Protein AF-A0A1V8UEM1-F1 (afdb_monomer)

Radius of gyration: 24.85 Å; Cα contacts (8 Å, |Δi|>4): 644; chains: 1; bounding box: 75×48×66 Å

pLDDT: mean 80.41, std 13.71, range [42.41, 98.31]

Solvent-accessible surface area (backbone atoms only — not comparable to full-atom values): 18573 Å² total; per-residue (Å²): 138,82,77,47,76,48,69,56,72,44,61,51,86,47,86,81,72,78,68,54,37,92,36,22,48,46,50,57,29,39,30,43,76,90,41,67,68,59,50,59,57,44,49,60,32,31,52,69,38,53,26,52,45,80,54,74,76,39,78,67,40,68,76,85,78,78,30,30,34,40,47,31,27,43,76,91,54,94,54,68,32,36,37,38,41,34,34,80,43,90,66,69,96,67,58,72,64,48,53,53,42,54,60,51,36,57,62,72,33,84,59,77,97,80,76,90,77,76,68,75,85,72,86,45,87,83,37,44,79,97,48,41,87,72,43,63,49,72,54,77,48,74,51,56,69,82,71,67,51,49,62,46,84,87,49,62,90,64,83,62,54,51,65,94,84,84,69,87,67,74,70,43,77,69,85,79,76,91,23,31,36,32,48,76,47,57,42,57,58,30,20,38,29,41,33,35,33,49,59,67,31,58,81,50,88,42,69,46,89,34,33,36,38,40,38,27,30,32,42,33,29,38,38,33,46,76,88,43,78,43,82,43,36,51,78,40,73,47,77,44,58,51,68,44,45,34,34,44,34,20,68,28,91,86,44,44,28,29,32,40,34,38,28,40,36,41,65,52,26,51,29,38,33,23,67,44,74,74,43,61,81,73,60,94,65,50,39,56,74,74,24,70,50,51,72,68,53,34,41,76,69,60,77,44,53,96,88,47,60,80,43,99,71,34,52,66,71,76,82,76,83,124

Mean predicted aligned error: 14.9 Å

Foldseek 3Di:
DFKDKDWDKAAPDPPVPPLAGQEIAIFEMEIAPPDPVVQVVCVALYNYFYKDKPPGRDQQDDPVPQWGKTFIDTVPDPGTQKIKIKHFDPDDPDDPVSVQRRPLHHYPRDDDPPDNGPHDDDPDPCCDDVNPDTDMDIDMDGDCVVRQFQFAPPFDQDADALDDDDDPCLLALPDDDLFQKFWPDAHLWKTKMKGWADAFGKLDFDAAQWKKKKAWRAAWKWKQKQNDIDIDGHRDMDIHHHRITMMITGPDRPGITIIMMMTTQDAFRNRGTHNDSVSVVVDDTGRRPSSVDDPVRCVVVVVDDPVADDDPRYGNPPPPDD

Sequence (322 aa):
MIMQRSSIRFPFIDRLGDGHTSFRYTGPVMLSPNNLVALAGASIGNDIRAGTFKTACDAYANDGHGNTFLEGTGVGSSKADVRGTFRVTSSKPYALNVFKHMTNQPSFSSVGNLCDHYISLYNSSVTKGVHSPVPVEGSVLLSTTPILSGKDSKMSLQPPKHEMVYFKGLTSEVRAFGQFRKVLHTGLYSQLVSMEIPVGGDIGDEVHTVDQVLIFTSGEGKATIAGKDQAVKASDVVVVPAGTQHQFINTSKTQPLELVTVYSPAEHDPKTVHKTKEEEDAGKDEAPEWSQQSKDSNEKNRLVKESGGPYENGDDGRHEKK

Structure (mmCIF, N/CA/C/O backbone):
data_AF-A0A1V8UEM1-F1
#
_entry.id   AF-A0A1V8UEM1-F1
#
loop_
_atom_site.group_PDB
_atom_site.id
_atom_site.type_symbol
_atom_site.label_atom_id
_atom_site.label_alt_id
_atom_site.label_comp_id
_atom_site.label_asym_id
_atom_site.label_entity_id
_atom_site.label_seq_id
_atom_site.pdbx_PDB_ins_code
_atom_site.Cartn_x
_atom_site.Cartn_y
_atom_site.Cartn_z
_atom_site.occupancy
_atom_site.B_iso_or_equiv
_atom_site.auth_seq_id
_atom_site.auth_comp_id
_atom_site.auth_asym_id
_atom_site.auth_atom_id
_atom_site.pdbx_PDB_model_num
ATOM 1 N N . MET A 1 1 ? -5.173 6.084 33.786 1.00 47.91 1 MET A N 1
ATOM 2 C CA . MET A 1 1 ? -4.519 6.456 32.512 1.00 47.91 1 MET A CA 1
ATOM 3 C C . MET A 1 1 ? -5.636 6.693 31.501 1.00 47.91 1 MET A C 1
ATOM 5 O O . MET A 1 1 ? -6.434 5.783 31.321 1.00 47.91 1 MET A O 1
ATOM 9 N N . ILE A 1 2 ? -5.795 7.909 30.968 1.00 62.50 2 ILE A N 1
ATOM 10 C CA . ILE A 1 2 ? -6.968 8.285 30.153 1.00 62.50 2 ILE A CA 1
ATOM 11 C C . ILE A 1 2 ? -6.576 8.254 28.670 1.00 62.50 2 ILE A C 1
ATOM 13 O O . ILE A 1 2 ? -5.492 8.705 28.312 1.00 62.50 2 ILE A O 1
ATOM 17 N N . MET A 1 3 ? -7.430 7.675 27.828 1.00 71.81 3 MET A N 1
ATOM 18 C CA . MET A 1 3 ? -7.263 7.585 26.375 1.00 71.81 3 MET A CA 1
ATOM 19 C C . MET A 1 3 ? -8.605 7.900 25.714 1.00 71.81 3 MET A C 1
ATOM 21 O O . MET A 1 3 ? -9.645 7.473 26.216 1.00 71.81 3 MET A O 1
ATOM 25 N N . GLN A 1 4 ? -8.581 8.595 24.576 1.00 80.38 4 GLN A N 1
ATOM 26 C CA . GLN A 1 4 ? -9.757 8.775 23.725 1.00 80.38 4 GLN A CA 1
ATOM 27 C C . GLN A 1 4 ? -9.665 7.933 22.459 1.00 80.38 4 GLN A C 1
ATOM 29 O O . GLN A 1 4 ? -8.590 7.744 21.885 1.00 80.38 4 GLN A O 1
ATOM 34 N N . ARG A 1 5 ? -10.829 7.426 22.050 1.00 80.75 5 ARG A N 1
ATOM 35 C CA . ARG A 1 5 ? -11.005 6.532 20.913 1.00 80.75 5 ARG A CA 1
ATOM 36 C C . ARG A 1 5 ? -12.254 6.918 20.135 1.00 80.75 5 ARG A C 1
ATOM 38 O O . ARG A 1 5 ? -13.309 7.093 20.741 1.00 80.75 5 ARG A O 1
ATOM 45 N N . SER A 1 6 ? -12.167 6.917 18.809 1.00 80.94 6 SER A N 1
ATOM 46 C CA . SER A 1 6 ? -13.337 6.835 17.932 1.00 80.94 6 SER A CA 1
ATOM 47 C C . SER A 1 6 ? -13.198 5.644 16.983 1.00 80.94 6 SER A C 1
ATOM 49 O O . SER A 1 6 ? -12.102 5.272 16.571 1.00 80.94 6 SER A O 1
ATOM 51 N N . SER A 1 7 ? -14.310 4.968 16.700 1.00 76.06 7 SER A N 1
ATOM 52 C CA . SER A 1 7 ? -14.344 3.835 15.771 1.00 76.06 7 SER A CA 1
ATOM 53 C C . SER A 1 7 ? -15.727 3.701 15.167 1.00 76.06 7 SER A C 1
ATOM 55 O O . SER A 1 7 ? -16.712 3.805 15.900 1.00 76.06 7 SER A O 1
ATOM 57 N N . ILE A 1 8 ? -15.790 3.383 13.879 1.00 73.69 8 ILE A N 1
ATOM 58 C CA . ILE A 1 8 ? -17.039 3.034 13.205 1.00 73.69 8 ILE A CA 1
ATOM 59 C C . ILE A 1 8 ? -17.148 1.510 13.175 1.00 73.69 8 ILE A C 1
ATOM 61 O O . ILE A 1 8 ? -16.183 0.810 12.856 1.00 73.69 8 ILE A O 1
ATOM 65 N N . ARG A 1 9 ? -18.320 0.996 13.546 1.00 74.94 9 ARG A N 1
ATOM 66 C CA . ARG A 1 9 ? -18.608 -0.438 13.565 1.00 74.94 9 ARG A CA 1
ATOM 67 C C . ARG A 1 9 ? -19.869 -0.695 12.763 1.00 74.94 9 ARG A C 1
ATOM 69 O O . ARG A 1 9 ? -20.892 -0.074 13.040 1.00 74.94 9 ARG A O 1
ATOM 76 N N . PHE A 1 10 ? -19.787 -1.621 11.820 1.00 69.62 10 PHE A N 1
ATOM 77 C CA . PHE A 1 10 ? -20.921 -2.038 11.009 1.00 69.62 10 PHE A CA 1
ATOM 78 C C . PHE A 1 10 ? -21.280 -3.480 11.370 1.00 69.62 10 PHE A C 1
ATOM 80 O O . PHE A 1 10 ? -20.475 -4.382 11.112 1.00 69.62 10 PHE A O 1
ATOM 87 N N . PRO A 1 11 ? -22.439 -3.727 12.005 1.00 68.75 11 PRO A N 1
ATOM 88 C CA . PRO A 1 11 ? -22.989 -5.074 12.035 1.00 68.75 11 PRO A CA 1
ATOM 89 C C . PRO A 1 11 ? -23.345 -5.480 10.595 1.00 68.75 11 PRO A C 1
ATOM 91 O O . PRO A 1 11 ? -23.779 -4.637 9.806 1.00 68.75 11 PRO A O 1
ATOM 94 N N . PHE A 1 12 ? -23.118 -6.743 10.224 1.00 69.56 12 PHE A N 1
ATOM 95 C CA . PHE A 1 12 ? -23.520 -7.233 8.898 1.00 69.56 12 PHE A CA 1
ATOM 96 C C . PHE A 1 12 ? -25.047 -7.235 8.751 1.00 69.56 12 PHE A C 1
ATOM 98 O O . PHE A 1 12 ? -25.772 -7.037 9.719 1.00 69.56 12 PHE A O 1
ATOM 105 N N . ILE A 1 13 ? -25.554 -7.445 7.536 1.00 66.06 13 ILE A N 1
ATOM 106 C CA . ILE A 1 13 ? -27.000 -7.504 7.299 1.00 66.06 13 ILE A CA 1
ATOM 107 C C . ILE A 1 13 ? -27.596 -8.668 8.103 1.00 66.06 13 ILE A C 1
ATOM 109 O O . ILE A 1 13 ? -27.335 -9.834 7.804 1.00 66.06 13 ILE A O 1
ATOM 113 N N . ASP A 1 14 ? -28.427 -8.339 9.090 1.00 67.31 14 ASP A N 1
ATOM 114 C CA . ASP A 1 14 ? -29.319 -9.288 9.748 1.00 67.31 14 ASP A CA 1
ATOM 115 C C . ASP A 1 14 ? -30.443 -9.651 8.769 1.00 67.31 14 ASP A C 1
ATOM 117 O O . ASP A 1 14 ? -31.477 -8.988 8.680 1.00 67.31 14 ASP A O 1
ATOM 121 N N . ARG A 1 15 ? -30.206 -10.696 7.972 1.00 66.00 15 ARG A N 1
ATOM 122 C CA . ARG A 1 15 ? -31.199 -11.199 7.015 1.00 66.00 15 ARG A CA 1
ATOM 123 C C . ARG A 1 15 ? -32.376 -11.907 7.692 1.00 66.00 15 ARG A C 1
ATOM 125 O O . ARG A 1 15 ? -33.358 -12.178 7.005 1.00 66.00 15 ARG A O 1
ATOM 132 N N . LEU A 1 16 ? -32.266 -12.241 8.978 1.00 74.00 16 LEU A N 1
ATOM 133 C CA . LEU A 1 16 ? -33.280 -12.980 9.729 1.00 74.00 16 LEU A CA 1
ATOM 134 C C . LEU A 1 16 ? -34.242 -12.041 10.468 1.00 74.00 16 LEU A C 1
ATOM 136 O O . LEU A 1 16 ? -35.346 -12.457 10.814 1.00 74.00 16 LEU A O 1
ATOM 140 N N . GLY A 1 17 ? -33.853 -10.778 10.660 1.00 72.06 17 GLY A N 1
ATOM 141 C CA . GLY A 1 17 ? -34.645 -9.776 11.369 1.00 72.06 17 GLY A CA 1
ATOM 142 C C . GLY A 1 17 ? -34.779 -10.076 12.864 1.00 72.06 17 GLY A C 1
ATOM 143 O O . GLY A 1 17 ? -35.742 -9.633 13.490 1.00 72.06 17 GLY A O 1
ATOM 144 N N . ASP A 1 18 ? -33.850 -10.849 13.430 1.00 77.88 18 ASP A N 1
ATOM 145 C CA . ASP A 1 18 ? -33.846 -11.260 14.837 1.00 77.88 18 ASP A CA 1
ATOM 146 C C . ASP A 1 18 ? -33.044 -10.302 15.745 1.00 77.88 18 ASP A C 1
ATOM 148 O O . ASP A 1 18 ? -32.977 -10.478 16.967 1.00 77.88 18 ASP A O 1
ATOM 152 N N . GLY A 1 19 ? -32.470 -9.246 15.166 1.00 68.25 19 GLY A N 1
ATOM 153 C CA . GLY A 1 19 ? -31.602 -8.288 15.836 1.00 68.25 19 GLY A CA 1
ATOM 154 C C . GLY A 1 19 ? -30.207 -8.844 16.129 1.00 68.25 19 GLY A C 1
ATOM 155 O O . GLY A 1 19 ? -29.527 -8.314 17.019 1.00 68.25 19 GLY A O 1
ATOM 156 N N . HIS A 1 20 ? -29.787 -9.907 15.436 1.00 70.88 20 HIS A N 1
ATOM 157 C CA . HIS A 1 20 ? -28.514 -10.591 15.627 1.00 70.88 20 HIS A CA 1
ATOM 158 C C . HIS A 1 20 ? -27.743 -10.757 14.307 1.00 70.88 20 HIS A C 1
ATOM 160 O O . HIS A 1 20 ? -28.290 -11.015 13.242 1.00 70.88 20 HIS A O 1
ATOM 166 N N . THR A 1 21 ? -26.418 -10.604 14.362 1.00 68.81 21 THR A N 1
ATOM 167 C CA . THR A 1 21 ? -25.543 -10.718 13.180 1.00 68.81 21 THR A CA 1
ATOM 168 C C . THR A 1 21 ? -24.285 -11.465 13.568 1.00 68.81 21 THR A C 1
ATOM 170 O O . THR A 1 21 ? -23.608 -11.017 14.484 1.00 68.81 21 THR A O 1
ATOM 173 N N . SER A 1 22 ? -23.902 -12.553 12.899 1.00 70.31 22 SER A N 1
ATOM 174 C CA . SER A 1 22 ? -22.785 -13.400 13.367 1.00 70.31 22 SER A CA 1
ATOM 175 C C . SER A 1 22 ? -21.436 -12.678 13.499 1.00 70.31 22 SER A C 1
ATOM 177 O O . SER A 1 22 ? -20.579 -13.123 14.254 1.00 70.31 22 SER A O 1
ATOM 179 N N . PHE A 1 23 ? -21.253 -11.554 12.803 1.00 70.19 23 PHE A N 1
ATOM 180 C CA . PHE A 1 23 ? -20.008 -10.797 12.796 1.00 70.19 23 PHE A CA 1
ATOM 181 C C . PHE A 1 23 ? -20.254 -9.290 12.741 1.00 70.19 23 PHE A C 1
ATOM 183 O O . PHE A 1 23 ? -21.372 -8.830 12.485 1.00 70.19 23 PHE A O 1
ATOM 190 N N . ARG A 1 24 ? -19.179 -8.517 12.917 1.00 73.56 24 ARG A N 1
ATOM 191 C CA . ARG A 1 24 ? -19.137 -7.085 12.602 1.00 73.56 24 ARG A CA 1
ATOM 192 C C . ARG A 1 24 ? -17.840 -6.701 11.897 1.00 73.56 24 ARG A C 1
ATOM 194 O O . ARG A 1 24 ? -16.776 -7.257 12.179 1.00 73.56 24 ARG A O 1
ATOM 201 N N . TYR A 1 25 ? -17.912 -5.685 11.051 1.00 68.75 25 TYR A N 1
ATOM 202 C CA . TYR A 1 25 ? -16.726 -4.970 10.600 1.00 68.75 25 TYR A CA 1
ATOM 203 C C . TYR A 1 25 ? -16.386 -3.875 11.613 1.00 68.75 25 TYR A C 1
ATOM 205 O O . TYR A 1 25 ? -17.245 -3.078 12.003 1.00 68.75 25 TYR A O 1
ATOM 213 N N . THR A 1 26 ? -15.131 -3.849 12.057 1.00 66.81 26 THR A N 1
ATOM 214 C CA . THR A 1 26 ? -14.578 -2.727 12.820 1.00 66.81 26 THR A CA 1
ATOM 215 C C . THR A 1 26 ? -13.528 -2.083 11.933 1.00 66.81 26 THR A C 1
ATOM 217 O O . THR A 1 26 ? -12.478 -2.675 11.707 1.00 66.81 26 THR A O 1
ATOM 220 N N . GLY A 1 27 ? -13.866 -0.917 11.378 1.00 65.94 27 GLY A N 1
ATOM 221 C CA . GLY A 1 27 ? -12.972 -0.164 10.502 1.00 65.94 27 GLY A CA 1
ATOM 222 C C . GLY A 1 27 ? -11.844 0.521 11.274 1.00 65.94 27 GLY A C 1
ATOM 223 O O . GLY A 1 27 ? -11.631 0.217 12.455 1.00 65.94 27 GLY A O 1
ATOM 224 N N . PRO A 1 28 ? -11.137 1.478 10.648 1.00 68.12 28 PRO A N 1
ATOM 225 C CA . PRO A 1 28 ? -10.033 2.144 11.312 1.00 68.12 28 PRO A CA 1
ATOM 226 C C . PRO A 1 28 ? -10.505 2.856 12.580 1.00 68.12 28 PRO A C 1
ATOM 228 O O . PRO A 1 28 ? -11.578 3.467 12.658 1.00 68.12 28 PRO A O 1
ATOM 231 N N . VAL A 1 29 ? -9.678 2.733 13.606 1.00 75.75 29 VAL A N 1
ATOM 232 C CA . VAL A 1 29 ? -9.884 3.267 14.939 1.00 75.75 29 VAL A CA 1
ATOM 233 C C . VAL A 1 29 ? -8.937 4.443 15.107 1.00 75.75 29 VAL A C 1
ATOM 235 O O . VAL A 1 29 ? -7.720 4.284 15.041 1.00 75.75 29 VAL A O 1
ATOM 238 N N . MET A 1 30 ? -9.485 5.624 15.375 1.00 79.00 30 MET A N 1
ATOM 239 C CA . MET A 1 30 ? -8.672 6.772 15.755 1.00 79.00 30 MET A CA 1
ATOM 240 C C . MET A 1 30 ? -8.385 6.714 17.253 1.00 79.00 30 MET A C 1
ATOM 242 O O . MET A 1 30 ? -9.312 6.590 18.061 1.00 79.00 30 MET A O 1
ATOM 246 N N . LEU A 1 31 ? -7.112 6.827 17.624 1.00 79.62 31 LEU A N 1
ATOM 247 C CA . LEU A 1 31 ? -6.648 6.818 19.008 1.00 79.62 31 LEU A CA 1
ATOM 248 C C . LEU A 1 31 ? -5.764 8.022 19.310 1.00 79.62 31 LEU A C 1
ATOM 250 O O . LEU A 1 31 ? -4.924 8.427 18.506 1.00 79.62 31 LEU A O 1
ATOM 254 N N . SER A 1 32 ? -5.923 8.558 20.520 1.00 77.75 32 SER A N 1
ATOM 255 C CA . SER A 1 32 ? -4.992 9.546 21.061 1.00 77.75 32 SER A CA 1
ATOM 256 C C . SER A 1 32 ? -3.603 8.905 21.237 1.00 77.75 32 SER A C 1
ATOM 258 O O . SER A 1 32 ? -3.528 7.830 21.841 1.00 77.75 32 SER A O 1
ATOM 260 N N . PRO A 1 33 ? -2.501 9.546 20.806 1.00 72.06 33 PRO A N 1
ATOM 261 C CA . PRO A 1 33 ? -1.176 8.916 20.740 1.00 72.06 33 PRO A CA 1
ATOM 262 C C . PRO A 1 33 ? -0.508 8.684 22.107 1.00 72.06 33 PRO A C 1
ATOM 264 O O . PRO A 1 33 ? 0.530 8.037 22.198 1.00 72.06 33 PRO A O 1
ATOM 267 N N . ASN A 1 34 ? -1.094 9.194 23.190 1.00 69.75 34 ASN A N 1
ATOM 268 C CA . ASN A 1 34 ? -0.423 9.321 24.485 1.00 69.75 34 ASN A CA 1
ATOM 269 C C . ASN A 1 34 ? -0.386 8.024 25.316 1.00 69.75 34 ASN A C 1
ATOM 271 O O . ASN A 1 34 ? 0.107 8.039 26.442 1.00 69.75 34 ASN A O 1
ATOM 275 N N . ASN A 1 35 ? -0.927 6.909 24.811 1.00 68.69 35 ASN A N 1
ATOM 276 C CA . ASN A 1 35 ? -0.987 5.646 25.547 1.00 68.69 35 ASN A CA 1
ATOM 277 C C . ASN A 1 35 ? -0.470 4.475 24.702 1.00 68.69 35 ASN A C 1
ATOM 279 O O . ASN A 1 35 ? -1.230 3.824 23.989 1.00 68.69 35 ASN A O 1
ATOM 283 N N . LEU A 1 36 ? 0.829 4.189 24.828 1.00 65.00 36 LEU A N 1
ATOM 284 C CA . LEU A 1 36 ? 1.517 3.131 24.079 1.00 65.00 36 LEU A CA 1
ATOM 285 C C . LEU A 1 36 ? 0.934 1.730 24.324 1.00 65.00 36 LEU A C 1
ATOM 287 O O . LEU A 1 36 ? 0.849 0.941 23.390 1.00 65.00 36 LEU A O 1
ATOM 291 N N . VAL A 1 37 ? 0.482 1.429 25.547 1.00 65.06 37 VAL A N 1
ATOM 292 C CA . VAL A 1 37 ? -0.122 0.123 25.881 1.00 65.06 37 VAL A CA 1
ATOM 293 C C . VAL A 1 37 ? -1.453 -0.049 25.159 1.00 65.06 37 VAL A C 1
ATOM 295 O O . VAL A 1 37 ? -1.740 -1.104 24.600 1.00 65.06 37 VAL A O 1
ATOM 298 N N . ALA A 1 38 ? -2.269 1.001 25.148 1.00 63.50 38 ALA A N 1
ATOM 299 C CA . ALA A 1 38 ? -3.562 0.956 24.493 1.00 63.50 38 ALA A CA 1
ATOM 300 C C . ALA A 1 38 ? -3.446 1.010 22.962 1.00 63.50 38 ALA A C 1
ATOM 302 O O . ALA A 1 38 ? -4.244 0.368 22.286 1.00 63.50 38 ALA A O 1
ATOM 303 N N . LEU A 1 39 ? -2.430 1.692 22.419 1.00 62.34 39 LEU A N 1
ATOM 304 C CA . LEU A 1 39 ? -2.074 1.612 20.999 1.00 62.34 39 LEU A CA 1
ATOM 305 C C . LEU A 1 39 ? -1.677 0.182 20.614 1.00 62.34 39 LEU A C 1
ATOM 307 O O . LEU A 1 39 ? -2.240 -0.350 19.664 1.00 62.34 39 LEU A O 1
ATOM 311 N N . ALA A 1 40 ? -0.792 -0.454 21.390 1.00 63.12 40 ALA A N 1
ATOM 312 C CA . ALA A 1 40 ? -0.350 -1.828 21.153 1.00 63.12 40 ALA A CA 1
ATOM 313 C C . ALA A 1 40 ? -1.497 -2.847 21.269 1.00 63.12 40 ALA A C 1
ATOM 315 O O . ALA A 1 40 ? -1.599 -3.766 20.464 1.00 63.12 40 ALA A O 1
ATOM 316 N N . GLY A 1 41 ? -2.392 -2.677 22.248 1.00 61.50 41 GLY A N 1
ATOM 317 C CA . GLY A 1 41 ? -3.564 -3.539 22.398 1.00 61.50 41 GLY A CA 1
ATOM 318 C C . GLY A 1 41 ? -4.595 -3.335 21.289 1.00 61.50 41 GLY A C 1
ATOM 319 O O . GLY A 1 41 ? -5.206 -4.292 20.832 1.00 61.50 41 GLY A O 1
ATOM 320 N N . ALA A 1 42 ? -4.791 -2.099 20.832 1.00 64.50 42 ALA A N 1
ATOM 321 C CA . ALA A 1 42 ? -5.767 -1.806 19.793 1.00 64.50 42 ALA A CA 1
ATOM 322 C C . ALA A 1 42 ? -5.262 -2.161 18.385 1.00 64.50 42 ALA A C 1
ATOM 324 O O . ALA A 1 42 ? -6.080 -2.530 17.541 1.00 64.50 42 ALA A O 1
ATOM 325 N N . SER A 1 43 ? -3.943 -2.122 18.148 1.00 59.69 43 SER A N 1
ATOM 326 C CA . SER A 1 43 ? -3.325 -2.617 16.910 1.00 59.69 43 SER A CA 1
ATOM 327 C C . SER A 1 43 ? -3.488 -4.121 16.721 1.00 59.69 43 SER A C 1
ATOM 329 O O . SER A 1 43 ? -3.309 -4.615 15.612 1.00 59.69 43 SER A O 1
ATOM 331 N N . ILE A 1 44 ? -3.873 -4.855 17.772 1.00 56.00 44 ILE A N 1
ATOM 332 C CA . ILE A 1 44 ? -4.321 -6.236 17.629 1.00 56.00 44 ILE A CA 1
ATOM 333 C C . ILE A 1 44 ? -5.723 -6.201 17.027 1.00 56.00 44 ILE A C 1
ATOM 335 O O . ILE A 1 44 ? -6.720 -5.876 17.675 1.00 56.00 44 ILE A O 1
ATOM 339 N N . GLY A 1 45 ? -5.773 -6.488 15.736 1.00 53.66 45 GLY A N 1
ATOM 340 C CA . GLY A 1 45 ? -7.001 -6.604 14.982 1.00 53.66 45 GLY A CA 1
ATOM 341 C C . GLY A 1 45 ? -7.487 -5.306 14.356 1.00 53.66 45 GLY A C 1
ATOM 342 O O . GLY A 1 45 ? -8.137 -5.418 13.344 1.00 53.66 45 GLY A O 1
ATOM 343 N N . ASN A 1 46 ? -7.204 -4.094 14.839 1.00 60.19 46 ASN A N 1
ATOM 344 C CA . ASN A 1 46 ? -7.778 -2.877 14.233 1.00 60.19 46 ASN A CA 1
ATOM 345 C C . ASN A 1 46 ? -6.733 -2.063 13.459 1.00 60.19 46 ASN A C 1
ATOM 347 O O . ASN A 1 46 ? -5.590 -1.951 13.900 1.00 60.19 46 ASN A O 1
ATOM 351 N N . ASP A 1 47 ? -7.150 -1.394 12.378 1.00 65.31 47 ASP A N 1
ATOM 352 C CA . ASP A 1 47 ? -6.331 -0.341 11.770 1.00 65.31 47 ASP A CA 1
ATOM 353 C C . ASP A 1 47 ? -6.291 0.878 12.705 1.00 65.31 47 ASP A C 1
ATOM 355 O O . ASP A 1 47 ? -7.278 1.602 12.841 1.00 65.31 47 ASP A O 1
ATOM 359 N N . ILE A 1 48 ? -5.169 1.094 13.393 1.00 69.94 48 ILE A N 1
ATOM 360 C CA . ILE A 1 48 ? -5.019 2.211 14.326 1.00 69.94 48 ILE A CA 1
ATOM 361 C C . ILE A 1 48 ? -4.472 3.432 13.611 1.00 69.94 48 ILE A C 1
ATOM 363 O O . ILE A 1 48 ? -3.373 3.420 13.058 1.00 69.94 48 ILE A O 1
ATOM 367 N N . ARG A 1 49 ? -5.200 4.540 13.734 1.00 71.69 49 ARG A N 1
ATOM 368 C CA . ARG A 1 49 ? -4.737 5.854 13.303 1.00 71.69 49 ARG A CA 1
ATOM 369 C C . ARG A 1 49 ? -4.531 6.761 14.499 1.00 71.69 49 ARG A C 1
ATOM 371 O O . ARG A 1 49 ? -5.415 6.928 15.337 1.00 71.69 49 ARG A O 1
ATOM 378 N N . ALA A 1 50 ? -3.357 7.374 14.566 1.00 72.81 50 ALA A N 1
ATOM 379 C CA . ALA A 1 50 ? -3.120 8.441 15.520 1.00 72.81 50 ALA A CA 1
ATOM 380 C C . ALA A 1 50 ? -3.980 9.658 15.145 1.00 72.81 50 ALA A C 1
ATOM 382 O O . ALA A 1 50 ? -4.078 10.030 13.972 1.00 72.81 50 ALA A O 1
ATOM 383 N N . GLY A 1 51 ? -4.591 10.281 16.145 1.00 78.31 51 GLY A N 1
ATOM 384 C CA . GLY A 1 51 ? -5.352 11.511 15.974 1.00 78.31 51 GLY A CA 1
ATOM 385 C C . GLY A 1 51 ? -5.345 12.364 17.233 1.00 78.31 51 GLY A C 1
ATOM 386 O O . GLY A 1 51 ? -5.020 11.900 18.330 1.00 78.31 51 GLY A O 1
ATOM 387 N N . THR A 1 52 ? -5.695 13.632 17.068 1.00 83.06 52 THR A N 1
ATOM 388 C CA . THR A 1 52 ? -5.933 14.563 18.166 1.00 83.06 52 THR A CA 1
ATOM 389 C C . THR A 1 52 ? -7.430 14.738 18.369 1.00 83.06 52 THR A C 1
ATOM 391 O O . THR A 1 52 ? -8.223 14.637 17.436 1.00 83.06 52 THR A O 1
ATOM 394 N N . PHE A 1 53 ? -7.825 14.990 19.611 1.00 87.44 53 PHE A N 1
ATOM 395 C CA . PHE A 1 53 ? -9.208 15.267 19.972 1.00 87.44 53 PHE A CA 1
ATOM 396 C C . PHE A 1 53 ? -9.283 16.680 20.528 1.00 87.44 53 PHE A C 1
ATOM 398 O O . PHE A 1 53 ? -8.425 17.077 21.320 1.00 87.44 53 PHE A O 1
ATOM 405 N N . LYS A 1 54 ? -10.300 17.436 20.108 1.00 88.06 54 LYS A N 1
ATOM 406 C CA . LYS A 1 54 ? -10.444 18.857 20.456 1.00 88.06 54 LYS A CA 1
ATOM 407 C C . LYS A 1 54 ? -10.481 19.088 21.966 1.00 88.06 54 LYS A C 1
ATOM 409 O O . LYS A 1 54 ? -9.814 19.993 22.456 1.00 88.06 54 LYS A O 1
ATOM 414 N N . THR A 1 55 ? -11.193 18.232 22.693 1.00 88.25 55 THR A N 1
ATOM 415 C CA . THR A 1 55 ? -11.132 18.178 24.155 1.00 88.25 55 THR A CA 1
ATOM 416 C C . THR A 1 55 ? -10.404 16.906 24.551 1.00 88.25 55 THR A C 1
ATOM 418 O O . THR A 1 55 ? -10.994 15.826 24.590 1.00 88.25 55 THR A O 1
ATOM 421 N N . ALA A 1 56 ? -9.096 17.017 24.780 1.00 81.75 56 ALA A N 1
ATOM 422 C CA . ALA A 1 56 ? -8.267 15.870 25.118 1.00 81.75 56 ALA A CA 1
ATOM 423 C C . ALA A 1 56 ? -8.753 15.207 26.416 1.00 81.75 56 ALA A C 1
ATOM 425 O O . ALA A 1 56 ? -8.983 15.874 27.421 1.00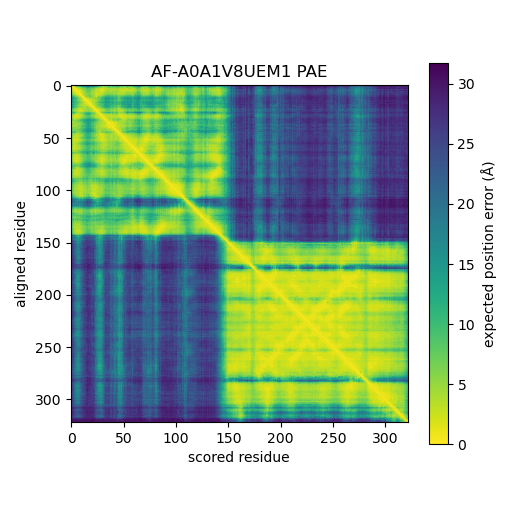 81.75 56 ALA A O 1
ATOM 426 N N . CYS A 1 57 ? -8.869 13.881 26.394 1.00 79.56 57 CYS A N 1
ATOM 427 C CA . CYS A 1 57 ? -9.286 13.047 27.523 1.00 79.56 57 CYS A CA 1
ATOM 428 C C . CYS A 1 57 ? -10.713 13.293 28.057 1.00 79.56 57 CYS A C 1
ATOM 430 O O . CYS A 1 57 ? -11.064 12.716 29.083 1.00 79.56 57 CYS A O 1
ATOM 432 N N . ASP A 1 58 ? -11.551 14.052 27.349 1.00 85.50 58 ASP A N 1
ATOM 433 C CA . ASP A 1 58 ? -12.963 14.261 27.681 1.00 85.50 58 ASP A CA 1
ATOM 434 C C . ASP A 1 58 ? -13.862 13.987 26.466 1.00 85.50 58 ASP A C 1
ATOM 436 O O . ASP A 1 58 ? -14.042 14.818 25.578 1.00 85.50 58 ASP A O 1
ATOM 440 N N . ALA A 1 59 ? -14.387 12.762 26.389 1.00 79.62 59 ALA A N 1
ATOM 441 C CA . ALA A 1 59 ? -15.301 12.353 25.320 1.00 79.62 59 ALA A CA 1
ATOM 442 C C . ALA A 1 59 ? -16.733 12.887 25.506 1.00 79.62 59 ALA A C 1
ATOM 444 O O . ALA A 1 59 ? -17.573 12.658 24.636 1.00 79.62 59 ALA A O 1
ATOM 445 N N . TYR A 1 60 ? -17.011 13.559 26.630 1.00 84.69 60 TYR A N 1
ATOM 446 C CA . TYR A 1 60 ? -18.335 14.052 26.998 1.00 84.69 60 TYR A CA 1
ATOM 447 C C . TYR A 1 60 ? -18.382 15.580 27.143 1.00 84.69 60 TYR A C 1
ATOM 449 O O . TYR A 1 60 ? -19.317 16.111 27.749 1.00 84.69 60 TYR A O 1
ATOM 457 N N . ALA A 1 61 ? -17.408 16.277 26.553 1.00 89.88 61 ALA A N 1
ATOM 458 C CA . ALA A 1 61 ? -17.278 17.724 26.620 1.00 89.88 61 ALA A CA 1
ATOM 459 C C . ALA A 1 61 ? -18.582 18.433 26.224 1.00 89.88 61 ALA A C 1
ATOM 461 O O . ALA A 1 61 ? -19.234 18.069 25.241 1.00 89.88 61 ALA A O 1
ATOM 462 N N . ASN A 1 62 ? -18.954 19.456 26.994 1.00 90.25 62 ASN A N 1
ATOM 463 C CA . ASN A 1 62 ? -20.127 20.278 26.715 1.00 90.25 62 ASN A CA 1
ATOM 464 C C . ASN A 1 62 ? -19.765 21.402 25.736 1.00 90.25 62 ASN A C 1
ATOM 466 O O . ASN A 1 62 ? -18.720 22.036 25.877 1.00 90.25 62 ASN A O 1
ATOM 470 N N . ASP A 1 63 ? -20.629 21.670 24.761 1.00 88.75 63 ASP A N 1
ATOM 471 C CA . ASP A 1 63 ? -20.426 22.737 23.774 1.00 88.75 63 ASP A CA 1
ATOM 472 C C . ASP A 1 63 ? -20.829 24.141 24.268 1.00 88.75 63 ASP A C 1
ATOM 474 O O . ASP A 1 63 ? -20.756 25.103 23.508 1.00 88.75 63 ASP A O 1
ATOM 478 N N . GLY A 1 64 ? -21.258 24.270 25.527 1.00 87.62 64 GLY A N 1
ATOM 479 C CA . GLY A 1 64 ? -21.794 25.500 26.115 1.00 87.62 64 GLY A CA 1
ATOM 480 C C . GLY A 1 64 ? -23.289 25.715 25.855 1.00 87.62 64 GLY A C 1
ATOM 481 O O . GLY A 1 64 ? -23.873 26.654 26.395 1.00 87.62 64 GLY A O 1
ATOM 482 N N . HIS A 1 65 ? -23.927 24.840 25.076 1.00 87.19 65 HIS A N 1
ATOM 483 C CA . HIS A 1 65 ? -25.334 24.929 24.676 1.00 87.19 65 HIS A CA 1
ATOM 484 C C . HIS A 1 65 ? -26.158 23.718 25.131 1.00 87.19 65 HIS A C 1
ATOM 486 O O . HIS A 1 65 ? -27.274 23.504 24.661 1.00 87.19 65 HIS A O 1
ATOM 492 N N . GLY A 1 66 ? -25.623 22.929 26.068 1.00 85.75 66 GLY A N 1
ATOM 493 C CA . GLY A 1 66 ? -26.300 21.748 26.602 1.00 85.75 66 GLY A CA 1
ATOM 494 C C . GLY A 1 66 ? -26.115 20.484 25.761 1.00 85.75 66 GLY A C 1
ATOM 495 O O . GLY A 1 66 ? -26.690 19.457 26.120 1.00 85.75 66 GLY A O 1
ATOM 496 N N . ASN A 1 67 ? -25.299 20.520 24.700 1.00 92.12 67 ASN A N 1
ATOM 497 C CA . ASN A 1 67 ? -24.950 19.320 23.946 1.00 92.12 67 ASN A CA 1
ATOM 498 C C . ASN A 1 67 ? -23.595 18.779 24.395 1.00 92.12 67 ASN A C 1
ATOM 500 O O . ASN A 1 67 ? -22.668 19.519 24.725 1.00 92.12 67 ASN A O 1
ATOM 504 N N . THR A 1 68 ? -23.471 17.462 24.339 1.00 93.50 68 THR A N 1
ATOM 505 C CA . THR A 1 68 ? -22.198 16.763 24.425 1.00 93.50 68 THR A CA 1
ATOM 506 C C . THR A 1 68 ? -21.619 16.604 23.026 1.00 93.50 68 THR A C 1
ATOM 508 O O . THR A 1 68 ? -22.334 16.206 22.104 1.00 93.50 68 THR A O 1
ATOM 511 N N . PHE A 1 69 ? -20.326 16.862 22.850 1.00 92.56 69 PHE A N 1
ATOM 512 C CA . PHE A 1 69 ? -19.668 16.683 21.562 1.00 92.56 69 PHE A CA 1
ATOM 513 C C . PHE A 1 69 ? -18.347 15.917 21.664 1.00 92.56 69 PHE A C 1
ATOM 515 O O . PHE A 1 69 ? -17.667 15.910 22.686 1.00 92.56 69 PHE A O 1
ATOM 522 N N . LEU A 1 70 ? -17.982 15.298 20.545 1.00 90.00 70 LEU A N 1
ATOM 523 C CA . LEU A 1 70 ? -16.678 14.694 20.304 1.00 90.00 70 LEU A CA 1
ATOM 524 C C . LEU A 1 70 ? -16.195 15.184 18.942 1.00 90.00 70 LEU A C 1
ATOM 526 O O . LEU A 1 70 ? -16.926 15.087 17.960 1.00 90.00 70 LEU A O 1
ATOM 530 N N . GLU A 1 71 ? -14.966 15.678 18.866 1.00 90.50 71 GLU A N 1
ATOM 531 C CA . GLU A 1 71 ? -14.345 16.096 17.609 1.00 90.50 71 GLU A CA 1
ATOM 532 C C . GLU A 1 71 ? -12.920 15.543 17.559 1.00 90.50 71 GLU A C 1
ATOM 534 O O . GLU A 1 71 ? -12.130 15.790 18.475 1.00 90.50 71 GLU A O 1
ATOM 539 N N . GLY A 1 72 ? -12.631 14.751 16.527 1.00 87.88 72 GLY A N 1
ATOM 540 C CA . GLY A 1 72 ? -11.358 14.070 16.323 1.00 87.88 72 GLY A CA 1
ATOM 541 C C . GLY A 1 72 ? -10.789 14.346 14.934 1.00 87.88 72 GLY A C 1
ATOM 542 O O . GLY A 1 72 ? -11.512 14.285 13.935 1.00 87.88 72 GLY A O 1
ATOM 543 N N . THR A 1 73 ? -9.490 14.618 14.885 1.00 84.44 73 THR A N 1
ATOM 544 C CA . THR A 1 73 ? -8.733 14.936 13.671 1.00 84.44 73 THR A CA 1
ATOM 545 C C . THR A 1 73 ? -7.566 13.967 13.546 1.00 84.44 73 THR A C 1
ATOM 547 O O . THR A 1 73 ? -6.721 13.873 14.438 1.00 84.44 73 THR A O 1
ATOM 550 N N . GLY A 1 74 ? -7.515 13.226 12.444 1.00 76.19 74 GLY A N 1
ATOM 551 C CA . GLY A 1 74 ? -6.432 12.307 12.132 1.00 76.19 74 GLY A CA 1
ATOM 552 C C . GLY A 1 74 ? -5.146 13.046 11.776 1.00 76.19 74 GLY A C 1
ATOM 553 O O . GLY A 1 74 ? -5.156 14.182 11.296 1.00 76.19 74 GLY A O 1
ATOM 554 N N . VAL A 1 75 ? -4.007 12.394 12.006 1.00 66.62 75 VAL A N 1
ATOM 555 C CA . VAL A 1 75 ? -2.706 12.913 11.565 1.00 66.62 75 VAL A CA 1
ATOM 556 C C . VAL A 1 75 ? -2.711 13.088 10.041 1.00 66.62 75 VAL A C 1
ATOM 558 O O . VAL A 1 75 ? -2.926 12.128 9.306 1.00 66.62 75 VAL A O 1
ATOM 561 N N . GLY A 1 76 ? -2.455 14.314 9.572 1.00 60.47 76 GLY A N 1
ATOM 562 C CA . GLY A 1 76 ? -2.465 14.676 8.148 1.00 60.47 76 GLY A CA 1
ATOM 563 C C . GLY A 1 76 ? -3.767 15.319 7.650 1.00 60.47 76 GLY A C 1
ATOM 564 O O . GLY A 1 76 ? -3.788 15.834 6.533 1.00 60.47 76 GLY A O 1
ATOM 565 N N . SER A 1 77 ? -4.821 15.356 8.470 1.00 62.28 77 SER A N 1
ATOM 566 C CA . SER A 1 77 ? -6.088 16.015 8.137 1.00 62.28 77 SER A CA 1
ATOM 567 C C . SER A 1 77 ? -6.086 17.493 8.540 1.00 62.28 77 SER A C 1
ATOM 569 O O . SER A 1 77 ? -5.630 17.858 9.622 1.00 62.28 77 SER A O 1
ATOM 571 N N . SER A 1 78 ? -6.638 18.360 7.685 1.00 65.44 78 SER A N 1
ATOM 572 C CA . SER A 1 78 ? -6.826 19.798 7.966 1.00 65.44 78 SER A CA 1
ATOM 573 C C . SER A 1 78 ? -8.211 20.140 8.535 1.00 65.44 78 SER A C 1
ATOM 575 O O . SER A 1 78 ? -8.471 21.289 8.891 1.00 65.44 78 SER A O 1
ATOM 577 N N . LYS A 1 79 ? -9.111 19.151 8.617 1.00 76.12 79 LYS A N 1
ATOM 578 C CA . LYS A 1 79 ? -10.478 19.251 9.151 1.00 76.12 79 LYS A CA 1
ATOM 579 C C . LYS A 1 79 ? -10.778 18.038 10.035 1.00 76.12 79 LYS A C 1
ATOM 581 O O . LYS A 1 79 ? -10.085 17.033 9.940 1.00 76.12 79 LYS A O 1
ATOM 586 N N . ALA A 1 80 ? -11.813 18.138 10.869 1.00 77.06 80 ALA A N 1
ATOM 587 C CA . ALA A 1 80 ? -12.267 17.027 11.703 1.00 77.06 80 ALA A CA 1
ATOM 588 C C . ALA A 1 80 ? -12.728 15.836 10.845 1.00 77.06 80 ALA A C 1
ATOM 590 O O . ALA A 1 80 ? -13.589 15.990 9.975 1.00 77.06 80 ALA A O 1
ATOM 591 N N . ASP A 1 81 ? -12.185 14.654 11.132 1.00 77.38 81 ASP A N 1
ATOM 592 C CA . ASP A 1 81 ? -12.537 13.403 10.449 1.00 77.38 81 ASP A CA 1
ATOM 593 C C . ASP A 1 81 ? -13.719 12.706 11.115 1.00 77.38 81 ASP A C 1
ATOM 595 O O . ASP A 1 81 ? -14.512 12.027 10.461 1.00 77.38 81 ASP A O 1
ATOM 599 N N . VAL A 1 82 ? -13.851 12.911 12.425 1.00 86.44 82 VAL A N 1
ATOM 600 C CA . VAL A 1 82 ? -14.985 12.475 13.229 1.00 86.44 82 VAL A CA 1
ATOM 601 C C . VAL A 1 82 ? -15.535 13.680 13.973 1.00 86.44 82 VAL A C 1
ATOM 603 O O . VAL A 1 82 ? -14.804 14.381 14.677 1.00 86.44 82 VAL A O 1
ATOM 606 N N . ARG A 1 83 ? -16.844 13.892 13.865 1.00 89.44 83 ARG A N 1
ATOM 607 C CA . ARG A 1 83 ? -17.560 14.835 14.720 1.00 89.44 83 ARG A CA 1
ATOM 608 C C . ARG A 1 83 ? -18.889 14.239 15.152 1.00 89.44 83 ARG A C 1
ATOM 610 O O . ARG A 1 83 ? -19.690 13.845 14.315 1.00 89.44 83 ARG A O 1
ATOM 617 N N . GLY A 1 84 ? -19.123 14.186 16.454 1.00 90.81 84 GLY A N 1
ATOM 618 C CA . GLY A 1 84 ? -20.396 13.807 17.054 1.00 90.81 84 GLY A CA 1
ATOM 619 C C . GLY A 1 84 ? -20.934 14.948 17.903 1.00 90.81 84 GLY A C 1
ATOM 620 O O . GLY A 1 84 ? -20.169 15.618 18.597 1.00 90.81 84 GLY A O 1
ATOM 621 N N . THR A 1 85 ? -22.240 15.178 17.858 1.00 93.19 85 THR A N 1
ATOM 622 C CA . THR A 1 85 ? -22.925 16.119 18.753 1.00 93.19 85 THR A CA 1
ATOM 623 C C . THR A 1 85 ? -24.247 15.506 19.176 1.00 93.19 85 THR A C 1
ATOM 625 O O . THR A 1 85 ? -25.036 15.115 18.318 1.00 93.19 85 THR A O 1
ATOM 628 N N . PHE A 1 86 ? -24.458 15.398 20.484 1.00 93.25 86 PHE A N 1
ATOM 629 C CA . PHE A 1 86 ? -25.544 14.650 21.100 1.00 93.25 86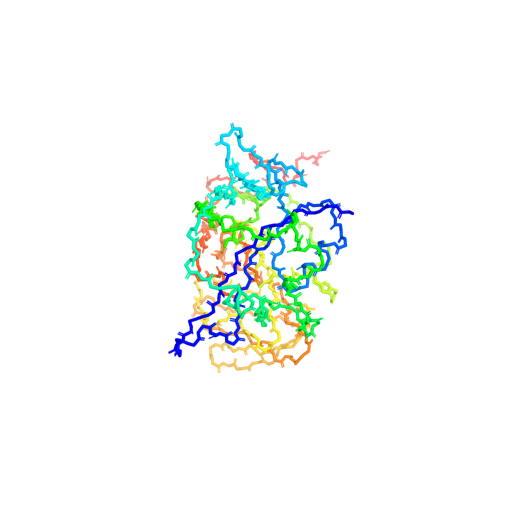 PHE A CA 1
ATOM 630 C C . PHE A 1 86 ? -26.208 15.453 22.216 1.00 93.25 86 PHE A C 1
ATOM 632 O O . PHE A 1 86 ? -25.540 16.164 22.965 1.00 93.25 86 PHE A O 1
ATOM 639 N N . ARG A 1 87 ? -27.517 15.271 22.375 1.00 92.94 87 ARG A N 1
ATOM 640 C CA . ARG A 1 87 ? -28.307 15.800 23.490 1.00 92.94 87 ARG A CA 1
ATOM 641 C C . ARG A 1 87 ? -29.131 14.695 24.127 1.00 92.94 87 ARG A C 1
ATOM 643 O O . ARG A 1 87 ? -29.490 13.724 23.460 1.00 92.94 87 ARG A O 1
ATOM 650 N N . VAL A 1 88 ? -29.443 14.848 25.409 1.00 90.81 88 VAL A N 1
ATOM 651 C CA . VAL A 1 88 ? -30.317 13.911 26.125 1.00 90.81 88 VAL A CA 1
ATOM 652 C C . VAL A 1 88 ? -31.714 13.938 25.506 1.00 90.81 88 VAL A C 1
ATOM 654 O O . VAL A 1 88 ? -32.241 15.004 25.190 1.00 90.81 88 VAL A O 1
ATOM 657 N N . THR A 1 89 ? -32.315 12.763 25.343 1.00 90.94 89 THR A N 1
ATOM 658 C CA . THR A 1 89 ? -33.679 12.596 24.830 1.00 90.94 89 THR A CA 1
ATOM 659 C C . THR A 1 89 ? -34.440 11.583 25.682 1.00 90.94 89 THR A C 1
ATOM 661 O O . THR A 1 89 ? -33.847 10.777 26.399 1.00 90.94 89 THR A O 1
ATOM 664 N N . SER A 1 90 ? -35.770 11.621 25.622 1.00 87.69 90 SER A N 1
ATOM 665 C CA . SER A 1 90 ? -36.634 10.586 26.205 1.00 87.69 90 SER A CA 1
ATOM 666 C C . SER A 1 90 ? -36.897 9.432 25.230 1.00 87.69 90 SER A C 1
ATOM 668 O O . SER A 1 90 ? -37.328 8.358 25.651 1.00 87.69 90 SER A O 1
ATOM 670 N N . SER A 1 91 ? -36.621 9.633 23.937 1.00 87.31 91 SER A N 1
ATOM 671 C CA . SER A 1 91 ? -36.825 8.625 22.899 1.00 87.31 91 SER A CA 1
ATOM 672 C C . SER A 1 91 ? -35.822 7.478 23.029 1.00 87.31 91 SER A C 1
ATOM 674 O O . SER A 1 91 ? -34.612 7.688 23.110 1.00 87.31 91 SER A O 1
ATOM 676 N N . LYS A 1 92 ? -36.322 6.240 23.020 1.00 84.31 92 LYS A N 1
ATOM 677 C CA . LYS A 1 92 ? -35.498 5.030 23.067 1.00 84.31 92 LYS A CA 1
ATOM 678 C C . LYS A 1 92 ? -35.910 4.074 21.947 1.00 84.31 92 LYS A C 1
ATOM 680 O O . LYS A 1 92 ? -36.661 3.135 22.203 1.00 84.31 92 LYS A O 1
ATOM 685 N N . PRO A 1 93 ? -35.423 4.296 20.713 1.00 81.12 93 PRO A N 1
ATOM 686 C CA . PRO A 1 93 ? -35.818 3.478 19.567 1.00 81.12 93 PRO A CA 1
ATOM 687 C C . PRO A 1 93 ? -35.344 2.022 19.681 1.00 81.12 93 PRO A C 1
ATOM 689 O O . PRO A 1 93 ? -35.961 1.136 19.102 1.00 81.12 93 PRO A O 1
ATOM 692 N N . TYR A 1 94 ? -34.283 1.756 20.458 1.00 81.75 94 TYR A N 1
ATOM 693 C CA . TYR A 1 94 ? -33.698 0.421 20.615 1.00 81.75 94 TYR A CA 1
ATOM 694 C C . TYR A 1 94 ? -33.417 0.071 22.085 1.00 81.75 94 TYR A C 1
ATOM 696 O O . TYR A 1 94 ? -32.978 0.904 22.885 1.00 81.75 94 TYR A O 1
ATOM 704 N N . ALA A 1 95 ? -33.646 -1.193 22.453 1.00 83.75 95 ALA A N 1
ATOM 705 C CA . ALA A 1 95 ? -33.332 -1.717 23.782 1.00 83.75 95 ALA A CA 1
ATOM 706 C C . ALA A 1 95 ? -31.820 -1.941 23.973 1.00 83.75 95 ALA A C 1
ATOM 708 O O . ALA A 1 95 ? -31.087 -2.167 23.014 1.00 83.75 95 ALA A O 1
ATOM 709 N N . LEU A 1 96 ? -31.347 -1.969 25.229 1.00 79.69 96 LEU A N 1
ATOM 710 C CA . LEU A 1 96 ? -29.925 -2.206 25.540 1.00 79.69 96 LEU A CA 1
ATOM 711 C C . LEU A 1 96 ? -29.420 -3.557 25.002 1.00 79.69 96 LEU A C 1
ATOM 713 O O . LEU A 1 96 ? -28.262 -3.673 24.612 1.00 79.69 96 LEU A O 1
ATOM 717 N N . ASN A 1 97 ? -30.304 -4.558 24.947 1.00 81.62 97 ASN A N 1
ATOM 718 C CA . ASN A 1 97 ? -29.991 -5.877 24.399 1.00 81.62 97 ASN A CA 1
ATOM 719 C C . ASN A 1 97 ? -29.586 -5.818 22.921 1.00 81.62 97 ASN A C 1
ATOM 721 O O . ASN A 1 97 ? -28.670 -6.536 22.540 1.00 81.62 97 ASN A O 1
ATOM 725 N N . VAL A 1 98 ? -30.186 -4.926 22.122 1.00 81.38 98 VAL A N 1
ATOM 726 C CA . VAL A 1 98 ? -29.816 -4.742 20.707 1.00 81.38 98 VAL A CA 1
ATOM 727 C C . VAL A 1 98 ? -28.359 -4.298 20.603 1.00 81.38 98 VAL A C 1
ATOM 729 O O . VAL A 1 98 ? -27.567 -4.907 19.890 1.00 81.38 98 VAL A O 1
ATOM 732 N N . PHE A 1 99 ? -27.961 -3.298 21.396 1.00 79.62 99 PHE A N 1
ATOM 733 C CA . PHE A 1 99 ? -26.572 -2.840 21.428 1.00 79.62 99 PHE A CA 1
ATOM 734 C C . PHE A 1 99 ? -25.623 -3.947 21.878 1.00 79.62 99 PHE A C 1
ATOM 736 O O . PHE A 1 99 ? -24.630 -4.189 21.203 1.00 79.62 99 PHE A O 1
ATOM 743 N N . LYS A 1 100 ? -25.957 -4.667 22.958 1.00 81.75 100 LYS A N 1
ATOM 744 C CA . LYS A 1 100 ? -25.157 -5.800 23.441 1.00 81.75 100 LYS A CA 1
ATOM 745 C C . LYS A 1 100 ? -24.948 -6.853 22.348 1.00 81.75 100 LYS A C 1
ATOM 747 O O . LYS A 1 100 ? -23.832 -7.345 22.200 1.00 81.75 100 LYS A O 1
ATOM 752 N N . HIS A 1 101 ? -25.999 -7.179 21.595 1.00 79.88 101 HIS A N 1
ATOM 753 C CA . HIS A 1 101 ? -25.942 -8.152 20.505 1.00 79.88 101 HIS A CA 1
ATOM 754 C C . HIS A 1 101 ? -25.134 -7.652 19.310 1.00 79.88 101 HIS A C 1
ATOM 756 O O . HIS A 1 101 ? -24.466 -8.457 18.687 1.00 79.88 101 HIS A O 1
ATOM 762 N N . MET A 1 102 ? -25.120 -6.352 19.009 1.00 77.81 102 MET A N 1
ATOM 763 C CA . MET A 1 102 ? -24.310 -5.803 17.912 1.00 77.81 102 MET A CA 1
ATOM 764 C C . MET A 1 102 ? -22.832 -5.613 18.294 1.00 77.81 102 MET A C 1
ATOM 766 O O . MET A 1 102 ? -21.928 -5.777 17.472 1.00 77.81 102 MET A O 1
ATOM 770 N N . THR A 1 103 ? -22.538 -5.236 19.541 1.00 77.94 103 THR A N 1
ATOM 771 C CA . THR A 1 103 ? -21.186 -4.821 19.948 1.00 77.94 103 THR A CA 1
ATOM 772 C C . THR A 1 103 ? -20.327 -5.927 20.549 1.00 77.94 103 THR A C 1
ATOM 774 O O . THR A 1 103 ? -19.130 -5.701 20.729 1.00 77.94 103 THR A O 1
ATOM 777 N N . ASN A 1 104 ? -20.893 -7.074 20.911 1.00 77.88 104 ASN A N 1
ATOM 778 C CA . ASN A 1 104 ? -20.116 -8.198 21.445 1.00 77.88 104 ASN A CA 1
ATOM 779 C C . ASN A 1 104 ? -19.834 -9.275 20.394 1.00 77.88 104 ASN A C 1
ATOM 781 O O . ASN A 1 104 ? -19.353 -10.345 20.746 1.00 77.88 104 ASN A O 1
ATOM 785 N N . GLN A 1 105 ? -20.077 -8.970 19.116 1.00 75.69 105 GLN A N 1
ATOM 786 C CA . GLN A 1 105 ? -19.818 -9.903 18.025 1.00 75.69 105 GLN A CA 1
ATOM 787 C C . GLN A 1 105 ? -18.333 -9.984 17.665 1.00 75.69 105 GLN A C 1
ATOM 789 O O . GLN A 1 105 ? -17.619 -8.970 17.756 1.00 75.69 105 GLN A O 1
ATOM 794 N N . PRO A 1 106 ? -17.882 -11.159 17.186 1.00 69.38 106 PRO A N 1
ATOM 795 C CA . PRO A 1 106 ? -16.565 -11.318 16.589 1.00 69.38 106 PRO A CA 1
ATOM 796 C C . PRO A 1 106 ? -16.329 -10.274 15.489 1.00 69.38 106 PRO A C 1
ATOM 798 O O . PRO A 1 106 ? -17.228 -9.937 14.713 1.00 69.38 106 PRO A O 1
ATOM 801 N N . SER A 1 107 ? -15.120 -9.713 15.463 1.00 67.31 107 SER A N 1
ATOM 802 C CA . SER A 1 107 ? -14.731 -8.654 14.525 1.00 67.31 107 SER A CA 1
ATOM 803 C C . SER A 1 107 ? -13.815 -9.230 13.444 1.00 67.31 107 SER A C 1
ATOM 805 O O . SER A 1 107 ? -12.883 -9.949 13.778 1.00 67.31 107 SER A O 1
ATOM 807 N N . PHE A 1 108 ? -14.056 -8.909 12.170 1.00 58.22 108 PHE A N 1
ATOM 808 C CA . PHE A 1 108 ? -13.274 -9.431 11.028 1.00 58.22 108 PHE A CA 1
ATOM 809 C C . PHE A 1 108 ? -11.966 -8.690 10.732 1.00 58.22 108 PHE A C 1
ATOM 811 O O . PHE A 1 108 ? -11.388 -8.818 9.658 1.00 58.22 108 PHE A O 1
ATOM 818 N N . SER A 1 109 ? -11.489 -7.879 11.657 1.00 52.28 109 SER A N 1
ATOM 819 C CA . SER A 1 109 ? -10.340 -7.029 11.412 1.00 52.28 109 SER A CA 1
ATOM 820 C C . SER A 1 109 ? -9.066 -7.874 11.660 1.00 52.28 109 SER A C 1
ATOM 822 O O . SER A 1 109 ? -8.770 -8.276 12.787 1.00 52.28 109 SER A O 1
ATOM 824 N N . SER A 1 110 ? -8.416 -8.307 10.572 1.00 50.06 110 SER A N 1
ATOM 825 C CA . SER A 1 110 ? -7.499 -9.455 10.552 1.00 50.06 110 SER A CA 1
ATOM 826 C C . SER A 1 110 ? -6.040 -9.091 10.836 1.00 50.06 110 SER A C 1
ATOM 828 O O . SER A 1 110 ? -5.406 -8.485 9.982 1.00 50.06 110 SER A O 1
ATOM 830 N N . VAL A 1 111 ? -5.481 -9.570 11.957 1.00 44.56 111 VAL A N 1
ATOM 831 C CA . VAL A 1 111 ? -4.098 -10.091 12.049 1.00 44.56 111 VAL A CA 1
ATOM 832 C C . VAL A 1 111 ? -4.028 -11.085 13.225 1.00 44.56 111 VAL A C 1
ATOM 834 O O . VAL A 1 111 ? -3.983 -10.682 14.384 1.00 44.56 111 VAL A O 1
ATOM 837 N N . GLY A 1 112 ? -4.005 -12.391 12.933 1.00 48.81 112 GLY A N 1
ATOM 838 C CA . GLY A 1 112 ? -3.728 -13.459 13.909 1.00 48.81 112 GLY A CA 1
ATOM 839 C C . GLY A 1 112 ? -4.880 -13.849 14.854 1.00 48.81 112 GLY A C 1
ATOM 840 O O . GLY A 1 112 ? -5.699 -13.031 15.257 1.00 48.81 112 GLY A O 1
ATOM 841 N N . ASN A 1 113 ? -4.908 -15.126 15.257 1.00 47.91 113 ASN A N 1
ATOM 842 C CA . ASN A 1 113 ? -5.877 -15.750 16.182 1.00 47.91 113 ASN A CA 1
ATOM 843 C C . ASN A 1 113 ? -5.791 -15.240 17.643 1.00 47.91 113 ASN A C 1
ATOM 845 O O . ASN A 1 113 ? -6.053 -15.987 18.581 1.00 47.91 113 ASN A O 1
ATOM 849 N N . LEU A 1 114 ? -5.351 -14.003 17.875 1.00 50.41 114 LEU A N 1
ATOM 850 C CA . LEU A 1 114 ? -4.950 -13.539 19.206 1.00 50.41 114 LEU A CA 1
ATOM 851 C C . LEU A 1 114 ? -6.083 -12.906 20.025 1.00 50.41 114 LEU A C 1
ATOM 853 O O . LEU A 1 114 ? -5.868 -12.638 21.204 1.00 50.41 114 LEU A O 1
ATOM 857 N N . CYS A 1 115 ? -7.263 -12.644 19.452 1.00 51.59 115 CYS A N 1
ATOM 858 C CA . CYS A 1 115 ? -8.306 -11.871 20.137 1.00 51.59 115 CYS A CA 1
ATOM 859 C C . CYS A 1 115 ? -9.744 -12.281 19.766 1.00 51.59 115 CYS A C 1
ATOM 861 O O . CYS A 1 115 ? -10.367 -11.656 18.909 1.00 51.59 115 CYS A O 1
ATOM 863 N N . ASP A 1 116 ? -10.312 -13.264 20.473 1.00 50.00 116 ASP A N 1
ATOM 864 C CA . ASP A 1 116 ? -11.741 -13.630 20.394 1.00 50.00 116 ASP A CA 1
ATOM 865 C C . ASP A 1 116 ? -12.584 -13.136 21.602 1.00 50.00 116 ASP A C 1
ATOM 867 O O . ASP A 1 116 ? -13.806 -13.274 21.602 1.00 50.00 116 ASP A O 1
ATOM 871 N N . HIS A 1 117 ? -11.974 -12.502 22.616 1.00 54.44 117 HIS A N 1
ATOM 872 C CA . HIS A 1 117 ? -12.625 -12.229 23.913 1.00 54.44 117 HIS A CA 1
ATOM 873 C C . HIS A 1 117 ? -12.859 -10.743 24.260 1.00 54.44 117 HIS A C 1
ATOM 875 O O . HIS A 1 117 ? -13.045 -10.390 25.428 1.00 54.44 117 HIS A O 1
ATOM 881 N N . TYR A 1 118 ? -12.908 -9.832 23.282 1.00 60.16 118 TYR A N 1
ATOM 882 C CA . TYR A 1 118 ? -13.285 -8.436 23.556 1.00 60.16 118 TYR A CA 1
ATOM 883 C C . TYR A 1 118 ? -14.790 -8.293 23.837 1.00 60.16 118 TYR A C 1
ATOM 885 O O . TYR A 1 118 ? -15.588 -8.035 22.936 1.00 60.16 118 TYR A O 1
ATOM 893 N N . ILE A 1 119 ? -15.176 -8.396 25.110 1.00 68.75 119 ILE A N 1
ATOM 894 C CA . ILE A 1 119 ? -16.561 -8.210 25.558 1.00 68.75 119 ILE A CA 1
ATOM 895 C C . ILE A 1 119 ? -16.758 -6.774 26.057 1.00 68.75 119 ILE A C 1
ATOM 897 O O . ILE A 1 119 ? -16.091 -6.314 26.984 1.00 68.75 119 ILE A O 1
ATOM 901 N N . SER A 1 120 ? -17.724 -6.064 25.474 1.00 76.88 120 SER A N 1
ATOM 902 C CA . SER A 1 120 ? -18.235 -4.813 26.039 1.00 76.88 120 SER A CA 1
ATOM 903 C C . SER A 1 120 ? -19.157 -5.149 27.211 1.00 76.88 120 SER A C 1
ATOM 905 O O . SER A 1 120 ? -20.134 -5.894 27.066 1.00 76.88 120 SER A O 1
ATOM 907 N N . LEU A 1 121 ? -18.828 -4.618 28.388 1.00 79.62 121 LEU A N 1
ATOM 908 C CA . LEU A 1 121 ? -19.609 -4.823 29.602 1.00 79.62 121 LEU A CA 1
ATOM 909 C C . LEU A 1 121 ? -20.770 -3.830 29.654 1.00 79.62 121 LEU A C 1
ATOM 911 O O . LEU A 1 121 ? -20.577 -2.621 29.557 1.00 79.62 121 LEU A O 1
ATOM 915 N N . TYR A 1 122 ? -21.971 -4.359 29.861 1.00 80.06 122 TYR A N 1
ATOM 916 C CA . TYR A 1 122 ? -23.205 -3.595 30.013 1.00 80.06 122 TYR A CA 1
ATOM 917 C C . TYR A 1 122 ? -23.750 -3.771 31.426 1.00 80.06 122 TYR A C 1
ATOM 919 O O . TYR A 1 122 ? -23.684 -4.872 31.971 1.00 80.06 122 TYR A O 1
ATOM 927 N N . ASN A 1 123 ? -24.341 -2.714 31.993 1.00 77.44 123 ASN A N 1
ATOM 928 C CA . ASN A 1 123 ? -25.010 -2.756 33.301 1.00 77.44 123 ASN A CA 1
ATOM 929 C C . ASN A 1 123 ? -24.089 -3.213 34.456 1.00 77.44 123 ASN A C 1
ATOM 931 O O . ASN A 1 123 ? -24.497 -3.918 35.384 1.00 77.44 123 ASN A O 1
ATOM 935 N N . SER A 1 124 ? -22.819 -2.828 34.382 1.00 80.25 124 SER A N 1
ATOM 936 C CA . SER A 1 124 ? -21.821 -3.036 35.432 1.00 80.25 124 SER A CA 1
ATOM 937 C C . SER A 1 124 ? -21.967 -1.994 36.549 1.00 80.25 124 SER A C 1
ATOM 939 O O . SER A 1 124 ? -22.650 -0.985 36.381 1.00 80.25 124 SER A O 1
ATOM 941 N N . SER A 1 125 ? -21.306 -2.200 37.693 1.00 78.69 125 SER A N 1
ATOM 942 C CA . SER A 1 125 ? -21.306 -1.244 38.817 1.00 78.69 125 SER A CA 1
ATOM 943 C C . SER A 1 125 ? -20.881 0.177 38.418 1.00 78.69 125 SER A C 1
ATOM 945 O O . SER A 1 125 ? -21.368 1.135 39.005 1.00 78.69 125 SER A O 1
ATOM 947 N N . VAL A 1 126 ? -20.050 0.318 37.379 1.00 74.56 126 VAL A N 1
ATOM 948 C CA . VAL A 1 126 ? -19.595 1.614 36.844 1.00 74.56 126 VAL A CA 1
ATOM 949 C C . VAL A 1 126 ? -20.627 2.333 35.961 1.00 74.56 126 VAL A C 1
ATOM 951 O O . VAL A 1 126 ? -20.436 3.498 35.640 1.00 74.56 126 VAL A O 1
ATOM 954 N N . THR A 1 127 ? -21.724 1.671 35.573 1.00 75.94 127 THR A N 1
ATOM 955 C CA . THR A 1 127 ? -22.790 2.227 34.707 1.00 75.94 127 THR A CA 1
ATOM 956 C C . THR A 1 127 ? -24.158 2.238 35.401 1.00 75.94 127 THR A C 1
ATOM 958 O O . THR A 1 127 ? -25.196 2.117 34.753 1.00 75.94 127 THR A O 1
ATOM 961 N N . LYS A 1 128 ? -24.177 2.337 36.737 1.00 79.69 128 LYS A N 1
ATOM 962 C CA . LYS A 1 128 ? -25.397 2.359 37.563 1.00 79.69 128 LYS A CA 1
ATOM 963 C C . LYS A 1 128 ? -25.532 3.668 38.343 1.00 79.69 128 LYS A C 1
ATOM 965 O O . LYS A 1 128 ? -24.568 4.412 38.516 1.00 79.69 128 LYS A O 1
ATOM 970 N N . GLY A 1 129 ? -26.740 3.932 38.845 1.00 84.31 129 GLY A N 1
ATOM 971 C CA . GLY A 1 129 ? -27.040 5.111 39.661 1.00 84.31 129 GLY A CA 1
ATOM 972 C C . GLY A 1 129 ? -26.823 6.404 38.878 1.00 84.31 129 GLY A C 1
ATOM 973 O O . GLY A 1 129 ? -27.354 6.548 37.778 1.00 84.31 129 GLY A O 1
ATOM 974 N N . VAL A 1 130 ? -26.005 7.309 39.419 1.00 82.69 130 VAL A N 1
ATOM 975 C CA . VAL A 1 130 ? -25.663 8.605 38.798 1.00 82.69 130 VAL A CA 1
ATOM 976 C C . VAL A 1 130 ? -24.954 8.441 37.442 1.00 82.69 130 VAL A C 1
ATOM 978 O O . VAL A 1 130 ? -24.987 9.347 36.618 1.00 82.69 130 VAL A O 1
ATOM 981 N N . HIS A 1 131 ? -24.371 7.269 37.171 1.00 80.12 131 HIS A N 1
ATOM 982 C CA . HIS A 1 131 ? -23.682 6.948 35.914 1.00 80.12 131 HIS A CA 1
ATOM 983 C C . HIS A 1 131 ? -24.512 6.055 34.980 1.00 80.12 131 HIS A C 1
ATOM 985 O O . HIS A 1 131 ? -23.964 5.402 34.090 1.00 80.12 131 HIS A O 1
ATOM 991 N N . SER A 1 132 ? -25.827 5.971 35.201 1.00 82.06 132 SER A N 1
ATOM 992 C CA . SER A 1 132 ? -26.706 5.180 34.338 1.00 82.06 132 SER A CA 1
ATOM 993 C C . SER A 1 132 ? -26.729 5.757 32.918 1.00 82.06 132 SER A C 1
ATOM 995 O O . SER A 1 132 ? -26.887 6.970 32.770 1.00 82.06 132 SER A O 1
ATOM 997 N N . PRO A 1 133 ? -26.612 4.924 31.865 1.00 80.06 133 PRO A N 1
ATOM 998 C CA . PRO A 1 133 ? -26.739 5.389 30.491 1.00 80.06 133 PRO A CA 1
ATOM 999 C C . PRO A 1 133 ? -28.089 6.074 30.265 1.00 80.06 133 PRO A C 1
ATOM 1001 O O . PRO A 1 133 ? -29.137 5.509 30.589 1.00 80.06 133 PRO A O 1
ATOM 1004 N N . VAL A 1 134 ? -28.059 7.263 29.672 1.00 84.81 134 VAL A N 1
ATOM 1005 C CA . VAL A 1 134 ? -29.255 8.011 29.267 1.00 84.81 134 VAL A CA 1
ATOM 1006 C C . VAL A 1 134 ? -29.443 7.923 27.751 1.00 84.81 134 VAL A C 1
ATOM 1008 O O . VAL A 1 134 ? -28.453 7.786 27.026 1.00 84.81 134 VAL A O 1
ATOM 1011 N N . PRO A 1 135 ? -30.685 7.978 27.238 1.00 87.38 135 PRO A N 1
ATOM 1012 C CA . PRO A 1 135 ? -30.906 8.055 25.803 1.00 87.38 135 PRO A CA 1
ATOM 1013 C C . PRO A 1 135 ? -30.385 9.394 25.281 1.00 87.38 135 PRO A C 1
ATOM 1015 O O . PRO A 1 135 ? -30.588 10.439 25.903 1.00 87.38 135 PRO A O 1
ATOM 1018 N N . VAL A 1 136 ? -29.730 9.360 24.125 1.00 89.00 136 VAL A N 1
ATOM 1019 C CA . VAL A 1 136 ? -29.260 10.559 23.435 1.00 89.00 136 VAL A CA 1
ATOM 1020 C C . VAL A 1 136 ? -29.655 10.514 21.966 1.00 89.00 136 VAL A C 1
ATOM 1022 O O . VAL A 1 136 ? -29.737 9.443 21.366 1.00 89.00 136 VAL A O 1
ATOM 1025 N N . GLU A 1 137 ? -29.876 11.685 21.387 1.00 91.12 137 GLU A N 1
ATOM 1026 C CA . GLU A 1 137 ? -30.064 11.881 19.951 1.00 91.12 137 GLU A CA 1
ATOM 1027 C C . GLU A 1 137 ? -29.055 12.907 19.444 1.00 91.12 137 GLU A C 1
ATOM 1029 O O . GLU A 1 137 ? -28.592 13.762 20.202 1.00 91.12 137 GLU A O 1
ATOM 1034 N N . GLY A 1 138 ? -28.676 12.817 18.174 1.00 91.25 138 GLY A N 1
ATOM 1035 C CA . GLY A 1 138 ? -27.607 13.653 17.659 1.00 91.25 138 GLY A CA 1
ATOM 1036 C C . GLY A 1 138 ? -27.238 13.373 16.215 1.00 91.25 138 GLY A C 1
ATOM 1037 O O . GLY A 1 138 ? -27.846 12.540 15.544 1.00 91.25 138 GLY A O 1
ATOM 1038 N N . SER A 1 139 ? -26.205 14.071 15.760 1.00 90.62 139 SER A N 1
ATOM 1039 C CA . SER A 1 139 ? -25.623 13.917 14.430 1.00 90.62 139 SER A CA 1
ATOM 1040 C C . SER A 1 139 ? -24.187 13.428 14.531 1.00 90.62 139 SER A C 1
ATOM 1042 O O . SER A 1 139 ? -23.423 13.903 15.377 1.00 90.62 139 SER A O 1
ATOM 1044 N N . VAL A 1 140 ? -23.809 12.540 13.617 1.00 87.12 140 VAL A N 1
ATOM 1045 C CA . VAL A 1 140 ? -22.427 12.103 13.432 1.00 87.12 140 VAL A CA 1
ATOM 1046 C C . VAL A 1 140 ? -22.004 12.457 12.012 1.00 87.12 140 VAL A C 1
ATOM 1048 O O . VAL A 1 140 ? -22.684 12.097 11.055 1.00 87.12 140 VAL A O 1
ATOM 1051 N N . LEU A 1 141 ? -20.886 13.164 11.885 1.00 86.19 141 LEU A N 1
ATOM 1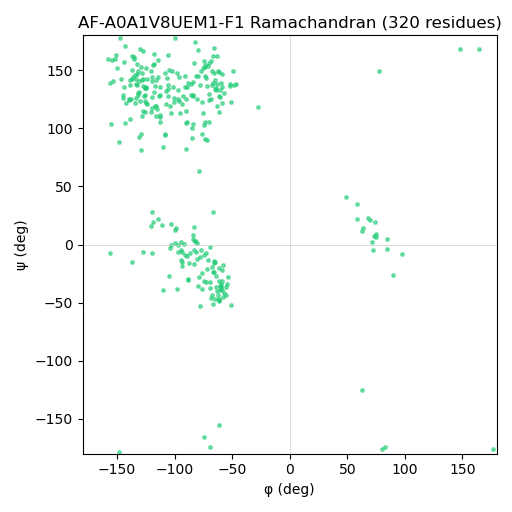052 C CA . LEU A 1 141 ? -20.208 13.425 10.625 1.00 86.19 141 LEU A CA 1
ATOM 1053 C C . LEU A 1 141 ? -18.926 12.602 10.574 1.00 86.19 141 LEU A C 1
ATOM 1055 O O . LEU A 1 141 ? -18.139 12.592 11.525 1.00 86.19 141 LEU A O 1
ATOM 1059 N N . LEU A 1 142 ? -18.739 11.934 9.440 1.00 78.19 142 LEU A N 1
ATOM 1060 C CA . LEU A 1 142 ? -17.588 11.099 9.136 1.00 78.19 142 LEU A CA 1
ATOM 1061 C C . LEU A 1 142 ? -17.013 11.564 7.799 1.00 78.19 142 LEU A C 1
ATOM 1063 O O . LEU A 1 142 ? -17.678 11.449 6.771 1.00 78.19 142 LEU A O 1
ATOM 1067 N N . SER A 1 143 ? -15.795 12.100 7.816 1.00 71.94 143 SER A N 1
ATOM 1068 C CA . SER A 1 143 ? -15.038 12.375 6.594 1.00 71.94 143 SER A CA 1
ATOM 1069 C C . SER A 1 143 ? -14.237 11.121 6.256 1.00 71.94 143 SER A C 1
ATOM 1071 O O . SER A 1 143 ? -13.283 10.777 6.949 1.00 71.94 143 SER A O 1
ATOM 1073 N N . THR A 1 144 ? -14.672 10.376 5.242 1.00 55.34 144 THR A N 1
ATOM 1074 C CA . THR A 1 144 ? -14.151 9.035 4.929 1.00 55.34 144 THR A CA 1
ATOM 1075 C C . THR A 1 144 ? -12.831 9.049 4.151 1.00 55.34 144 THR A C 1
ATOM 1077 O O . THR A 1 144 ? -12.155 8.025 4.067 1.00 55.34 144 THR A O 1
ATOM 1080 N N . THR A 1 145 ? -12.415 10.196 3.612 1.00 51.34 145 THR A N 1
ATOM 1081 C CA . THR A 1 145 ? -11.304 10.276 2.652 1.00 51.34 145 THR A CA 1
ATOM 1082 C C . THR A 1 145 ? -9.900 10.063 3.242 1.00 51.34 145 THR A C 1
ATOM 1084 O O . THR A 1 145 ? -9.089 9.443 2.559 1.00 51.34 145 THR A O 1
ATOM 1087 N N . PRO A 1 146 ? -9.573 10.444 4.495 1.00 50.22 146 PRO A N 1
ATOM 1088 C CA . PRO A 1 146 ? -8.334 9.982 5.116 1.00 50.22 146 PRO A CA 1
ATOM 1089 C C . PRO A 1 146 ? -8.501 8.625 5.810 1.00 50.22 146 PRO A C 1
ATOM 1091 O O . PRO A 1 146 ? -7.515 8.063 6.261 1.00 50.22 146 PRO A O 1
ATOM 1094 N N . ILE A 1 147 ? -9.717 8.084 5.915 1.00 47.25 147 ILE A N 1
ATOM 1095 C CA . ILE A 1 147 ? -10.024 6.838 6.631 1.00 47.25 147 ILE A CA 1
ATOM 1096 C C . ILE A 1 147 ? -9.882 5.615 5.706 1.00 47.25 147 ILE A C 1
ATOM 1098 O O . ILE A 1 147 ? -9.479 4.562 6.192 1.00 47.25 147 ILE A O 1
ATOM 1102 N N . LEU A 1 148 ? -10.130 5.762 4.396 1.00 45.69 148 LEU A N 1
ATOM 1103 C CA . LEU A 1 148 ? -10.223 4.638 3.446 1.00 45.69 148 LEU A CA 1
ATOM 1104 C C . LEU A 1 148 ? -9.207 4.635 2.287 1.00 45.69 148 LEU A C 1
ATOM 1106 O O . LEU A 1 148 ? -9.153 3.649 1.571 1.00 45.69 148 LEU A O 1
ATOM 1110 N N . SER A 1 149 ? -8.397 5.684 2.084 1.00 50.19 149 SER A N 1
ATOM 1111 C CA . SER A 1 149 ? -7.315 5.651 1.079 1.00 50.19 149 SER A CA 1
ATOM 1112 C C . SER A 1 149 ? -5.979 6.008 1.728 1.00 50.19 149 SER A C 1
ATOM 1114 O O . SER A 1 149 ? -5.801 7.106 2.268 1.00 50.19 149 SER A O 1
ATOM 1116 N N . GLY A 1 150 ? -5.056 5.049 1.779 1.00 56.91 150 GLY A N 1
ATOM 1117 C CA . GLY A 1 150 ? -3.714 5.260 2.302 1.00 56.91 150 GLY A CA 1
ATOM 1118 C C . GLY A 1 150 ? -2.872 6.021 1.285 1.00 56.91 150 GLY A C 1
ATOM 1119 O O . GLY A 1 150 ? -2.284 5.427 0.396 1.00 56.91 150 GLY A O 1
ATOM 1120 N N . LYS A 1 151 ? -2.789 7.348 1.402 1.00 67.50 151 LYS A N 1
ATOM 1121 C CA . LYS A 1 151 ? -1.743 8.119 0.715 1.00 67.50 151 LYS A CA 1
ATOM 1122 C C . LYS A 1 151 ? -0.622 8.459 1.690 1.00 67.50 151 LYS A C 1
ATOM 1124 O O . LYS A 1 151 ? -0.883 9.040 2.745 1.00 67.50 151 LYS A O 1
ATOM 1129 N N . ASP A 1 152 ? 0.623 8.128 1.351 1.00 70.00 152 ASP A N 1
ATOM 1130 C CA . ASP A 1 152 ? 1.794 8.551 2.123 1.00 70.00 152 ASP A CA 1
ATOM 1131 C C . ASP A 1 152 ? 2.046 10.045 1.871 1.00 70.00 152 ASP A C 1
ATOM 1133 O O . ASP A 1 152 ? 2.505 10.467 0.807 1.00 70.00 152 ASP A O 1
ATOM 1137 N N . SER A 1 153 ? 1.713 10.880 2.855 1.00 68.88 153 SER A N 1
ATOM 1138 C CA . SER A 1 153 ? 1.838 12.337 2.748 1.00 68.88 153 SER A CA 1
ATOM 1139 C C . SER A 1 153 ? 3.285 12.824 2.640 1.00 68.88 153 SER A C 1
ATOM 1141 O O . SER A 1 153 ? 3.498 13.974 2.252 1.00 68.88 153 SER A O 1
ATOM 1143 N N . LYS A 1 154 ? 4.273 11.970 2.945 1.00 71.31 154 LYS A N 1
ATOM 1144 C CA . LYS A 1 154 ? 5.702 12.288 2.806 1.00 71.31 154 LYS A CA 1
ATOM 1145 C C . LYS A 1 154 ? 6.222 12.070 1.386 1.00 71.31 154 LYS A C 1
ATOM 1147 O O . LYS A 1 154 ? 7.287 12.588 1.059 1.00 71.31 154 LYS A O 1
ATOM 1152 N N . MET A 1 155 ? 5.492 11.329 0.553 1.00 78.31 155 MET A N 1
ATOM 1153 C CA . MET A 1 155 ? 5.888 11.059 -0.826 1.00 78.31 155 MET A CA 1
ATOM 1154 C C . MET A 1 155 ? 5.603 12.262 -1.733 1.00 78.31 155 MET A C 1
ATOM 1156 O O . MET A 1 155 ? 4.557 12.915 -1.648 1.00 78.31 155 MET A O 1
ATOM 1160 N N . SER A 1 156 ? 6.560 12.575 -2.607 1.00 81.81 156 SER A N 1
ATOM 1161 C CA . SER A 1 156 ? 6.456 13.669 -3.576 1.00 81.81 156 SER A CA 1
ATOM 1162 C C . SER A 1 156 ? 5.647 13.247 -4.805 1.00 81.81 156 SER A C 1
ATOM 1164 O O . SER A 1 156 ? 5.756 12.113 -5.254 1.00 81.81 156 SER A O 1
ATOM 1166 N N . LEU A 1 157 ? 4.874 14.180 -5.372 1.00 86.50 157 LEU A N 1
ATOM 1167 C CA . LEU A 1 157 ? 4.246 14.028 -6.699 1.00 86.50 157 LEU A CA 1
ATOM 1168 C C . LEU A 1 157 ? 5.097 14.632 -7.828 1.00 86.50 157 LEU A C 1
ATOM 1170 O O . LEU A 1 157 ? 4.738 14.530 -8.998 1.00 86.50 157 LEU A O 1
ATOM 1174 N N . GLN A 1 158 ? 6.192 15.306 -7.474 1.00 89.56 158 GLN A N 1
ATOM 1175 C CA . GLN A 1 158 ? 7.133 15.886 -8.428 1.00 89.56 158 GLN A CA 1
ATOM 1176 C C . GLN A 1 158 ? 8.133 14.827 -8.909 1.00 89.56 158 GLN A C 1
ATOM 1178 O O . GLN A 1 158 ? 8.393 13.883 -8.154 1.00 89.56 158 GLN A O 1
ATOM 1183 N N . PRO A 1 159 ? 8.742 15.013 -10.097 1.00 90.44 159 PRO A N 1
ATOM 1184 C CA . PRO A 1 159 ? 9.843 14.177 -10.563 1.00 90.44 159 PRO A CA 1
ATOM 1185 C C . PRO A 1 159 ? 10.949 14.014 -9.505 1.00 90.44 159 PRO A C 1
ATOM 1187 O O . PRO A 1 159 ? 11.168 14.928 -8.697 1.00 90.44 159 PRO A O 1
ATOM 1190 N N . PRO A 1 160 ? 11.658 12.870 -9.496 1.00 90.19 160 PRO A N 1
ATOM 1191 C CA . PRO A 1 160 ? 12.692 12.602 -8.507 1.00 90.19 160 PRO A CA 1
ATOM 1192 C C . PRO A 1 160 ? 13.830 13.620 -8.605 1.00 90.19 160 PRO A C 1
ATOM 1194 O O . PRO A 1 160 ? 14.180 14.112 -9.681 1.00 90.19 160 PRO A O 1
ATOM 1197 N N . LYS A 1 161 ? 14.454 13.898 -7.461 1.00 88.50 161 LYS A N 1
ATOM 1198 C CA . LYS A 1 161 ? 15.731 14.606 -7.437 1.00 88.50 161 LYS A CA 1
ATOM 1199 C C . LYS A 1 161 ? 16.842 13.676 -7.912 1.00 88.50 161 LYS A C 1
ATOM 1201 O O . LYS A 1 161 ? 16.756 12.460 -7.756 1.00 88.50 161 LYS A O 1
ATOM 1206 N N . HIS A 1 162 ? 17.911 14.260 -8.435 1.00 86.75 162 HIS A N 1
ATOM 1207 C CA . HIS A 1 162 ? 19.113 13.529 -8.833 1.00 86.75 162 HIS A CA 1
ATOM 1208 C C . HIS A 1 162 ? 19.982 13.200 -7.609 1.00 86.75 162 HIS A C 1
ATOM 1210 O O . HIS A 1 162 ? 21.094 13.692 -7.484 1.00 86.75 162 HIS A O 1
ATOM 1216 N N . GLU A 1 163 ? 19.458 12.398 -6.681 1.00 86.00 163 GLU A N 1
ATOM 1217 C CA . GLU A 1 163 ? 20.131 12.022 -5.433 1.00 86.00 163 GLU A CA 1
ATOM 1218 C C . GLU A 1 163 ? 19.989 10.523 -5.137 1.00 86.00 163 GLU A C 1
ATOM 1220 O O . GLU A 1 163 ? 19.124 9.836 -5.684 1.00 86.00 163 GLU A O 1
ATOM 1225 N N . MET A 1 164 ? 20.853 9.994 -4.267 1.00 85.62 164 MET A N 1
ATOM 1226 C CA . MET A 1 164 ? 20.771 8.593 -3.858 1.00 85.62 164 MET A CA 1
ATOM 1227 C C . MET A 1 164 ? 19.517 8.352 -3.013 1.00 85.62 164 MET A C 1
ATOM 1229 O O . 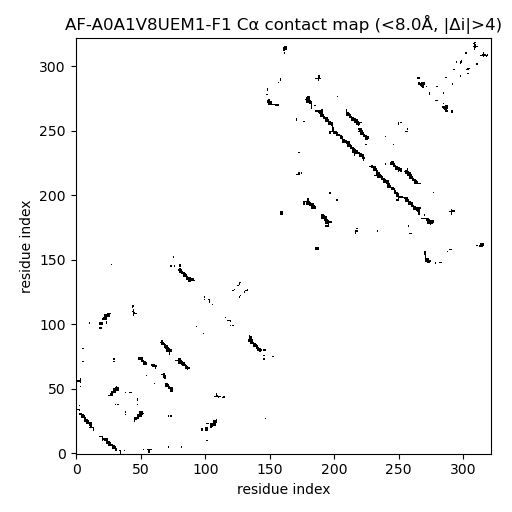MET A 1 164 ? 19.352 8.945 -1.949 1.00 85.62 164 MET A O 1
ATOM 1233 N N . VAL A 1 165 ? 18.703 7.383 -3.429 1.00 89.12 165 VAL A N 1
ATOM 1234 C CA . VAL A 1 165 ? 17.639 6.811 -2.599 1.00 89.12 165 VAL A CA 1
ATOM 1235 C C . VAL A 1 165 ? 18.116 5.458 -2.078 1.00 89.12 165 VAL A C 1
ATOM 1237 O O . VAL A 1 165 ? 18.339 4.528 -2.849 1.00 89.12 165 VAL A O 1
ATOM 1240 N N . TYR A 1 166 ? 18.322 5.358 -0.765 1.00 83.62 166 TYR A N 1
ATOM 1241 C CA . TYR A 1 166 ? 18.915 4.184 -0.125 1.00 83.62 166 TYR A CA 1
ATOM 1242 C C . TYR A 1 166 ? 17.927 3.498 0.822 1.00 83.62 166 TYR A C 1
ATOM 1244 O O . TYR A 1 166 ? 17.505 4.079 1.822 1.00 83.62 166 TYR A O 1
ATOM 1252 N N . PHE A 1 167 ? 17.612 2.232 0.541 1.00 84.00 167 PHE A N 1
ATOM 1253 C CA . PHE A 1 167 ? 16.756 1.397 1.383 1.00 84.00 167 PHE A CA 1
ATOM 1254 C C . PHE A 1 167 ? 17.587 0.328 2.096 1.00 84.00 167 PHE A C 1
ATOM 1256 O O . PHE A 1 167 ? 17.860 -0.752 1.567 1.00 84.00 167 PHE A O 1
ATOM 1263 N N . LYS A 1 168 ? 18.016 0.630 3.322 1.00 82.31 168 LYS A N 1
ATOM 1264 C CA . LYS A 1 168 ? 18.815 -0.298 4.128 1.00 82.31 168 LYS A CA 1
ATOM 1265 C C . LYS A 1 168 ? 18.021 -1.566 4.450 1.00 82.31 168 LYS A C 1
ATOM 1267 O O . LYS A 1 168 ? 17.017 -1.494 5.147 1.00 82.31 168 LYS A O 1
ATOM 1272 N N . GLY A 1 169 ? 18.521 -2.720 4.007 1.00 79.69 169 GLY A N 1
ATOM 1273 C CA . GLY A 1 169 ? 17.951 -4.026 4.357 1.00 79.69 169 GLY A CA 1
ATOM 1274 C C . GLY A 1 169 ? 16.583 -4.305 3.735 1.00 79.69 169 GLY A C 1
ATOM 1275 O O . GLY A 1 169 ? 15.867 -5.159 4.245 1.00 79.69 169 GLY A O 1
ATOM 1276 N N . LEU A 1 170 ? 16.223 -3.611 2.647 1.00 82.25 170 LEU A N 1
ATOM 1277 C CA . LEU A 1 170 ? 14.913 -3.757 2.005 1.00 82.25 170 LEU A CA 1
ATOM 1278 C C . LEU A 1 170 ? 14.593 -5.203 1.611 1.00 82.25 170 LEU A C 1
ATOM 1280 O O . LEU A 1 170 ? 13.454 -5.632 1.716 1.00 82.25 170 LEU A O 1
ATOM 1284 N N . THR A 1 171 ? 15.608 -5.943 1.172 1.00 79.62 171 THR A N 1
ATOM 1285 C CA . THR A 1 171 ? 15.489 -7.340 0.744 1.00 79.62 171 THR A CA 1
ATOM 1286 C C . THR A 1 171 ? 15.914 -8.329 1.828 1.00 79.62 171 THR A C 1
ATOM 1288 O O . THR A 1 171 ? 16.205 -9.481 1.519 1.00 79.62 171 THR A O 1
ATOM 1291 N N . SER A 1 172 ? 16.061 -7.883 3.079 1.00 70.00 172 SER A N 1
ATOM 1292 C CA . SER A 1 172 ? 16.417 -8.787 4.174 1.00 70.00 172 SER A CA 1
ATOM 1293 C C . SER A 1 172 ? 15.228 -9.668 4.561 1.00 70.00 172 SER A C 1
ATOM 1295 O O . SER A 1 172 ? 14.082 -9.254 4.435 1.00 70.00 172 SER A O 1
ATOM 1297 N N . GLU A 1 173 ? 15.505 -10.858 5.093 1.00 55.44 173 GLU A N 1
ATOM 1298 C CA . GLU A 1 173 ? 14.483 -11.817 5.548 1.00 55.44 173 GLU A CA 1
ATOM 1299 C C . GLU A 1 173 ? 13.722 -11.350 6.811 1.00 55.44 173 GLU A C 1
ATOM 1301 O O . GLU A 1 173 ? 12.826 -12.036 7.308 1.00 55.44 173 GLU A O 1
ATOM 1306 N N . VAL A 1 174 ? 14.083 -10.191 7.379 1.00 52.59 174 VAL A N 1
ATOM 1307 C CA . VAL A 1 174 ? 13.456 -9.653 8.589 1.00 52.59 174 VAL A CA 1
ATOM 1308 C C . VAL A 1 174 ? 12.198 -8.868 8.210 1.00 52.59 174 VAL A C 1
ATOM 1310 O O . VAL A 1 174 ? 12.268 -7.708 7.812 1.00 52.59 174 VAL A O 1
ATOM 1313 N N . ARG A 1 175 ? 11.055 -9.537 8.391 1.00 55.50 175 ARG A N 1
ATOM 1314 C CA . ARG A 1 175 ? 9.659 -9.070 8.283 1.00 55.50 175 ARG A CA 1
ATOM 1315 C C . ARG A 1 175 ? 9.463 -7.571 8.572 1.00 55.50 175 ARG A C 1
ATOM 1317 O O . ARG A 1 175 ? 9.716 -7.142 9.703 1.00 55.50 175 ARG A O 1
ATOM 1324 N N . ALA A 1 176 ? 8.974 -6.782 7.603 1.00 57.03 176 ALA A N 1
ATOM 1325 C CA . ALA A 1 176 ? 8.844 -5.328 7.814 1.00 57.03 176 ALA A CA 1
ATOM 1326 C C . ALA A 1 176 ? 7.818 -4.539 6.968 1.00 57.03 176 ALA A C 1
ATOM 1328 O O . ALA A 1 176 ? 7.646 -3.352 7.257 1.00 57.03 176 ALA A O 1
ATOM 1329 N N . PHE A 1 177 ? 7.151 -5.101 5.948 1.00 69.06 177 PHE A N 1
ATOM 1330 C CA . PHE A 1 177 ? 6.304 -4.274 5.066 1.00 69.06 177 PHE A CA 1
ATOM 1331 C C . PHE A 1 177 ? 4.949 -3.924 5.691 1.00 69.06 177 PHE A C 1
ATOM 1333 O O . PHE A 1 177 ? 4.609 -2.741 5.778 1.00 69.06 177 PHE A O 1
ATOM 1340 N N . GLY A 1 178 ? 4.193 -4.918 6.166 1.00 71.25 178 GLY A N 1
ATOM 1341 C CA . GLY A 1 178 ? 2.941 -4.726 6.902 1.00 71.25 178 GLY A CA 1
ATOM 1342 C C . GLY A 1 178 ? 1.817 -4.054 6.108 1.00 71.25 178 GLY A C 1
ATOM 1343 O O . GLY A 1 178 ? 0.868 -3.570 6.722 1.00 71.25 178 GLY A O 1
ATOM 1344 N N . GLN A 1 179 ? 1.945 -3.971 4.780 1.00 76.69 179 GLN A N 1
ATOM 1345 C CA . GLN A 1 179 ? 0.963 -3.412 3.849 1.00 76.69 179 GLN A CA 1
ATOM 1346 C C . GLN A 1 179 ? 0.888 -4.306 2.611 1.00 76.69 179 GLN A C 1
ATOM 1348 O O . GLN A 1 179 ? 1.928 -4.760 2.130 1.00 76.69 179 GLN A O 1
ATOM 1353 N N . PHE A 1 180 ? -0.314 -4.503 2.068 1.00 79.06 180 PHE A N 1
ATOM 1354 C CA . PHE A 1 180 ? -0.507 -5.249 0.824 1.00 79.06 180 PHE A CA 1
ATOM 1355 C C . PHE A 1 180 ? 0.284 -4.645 -0.342 1.00 79.06 180 PHE A C 1
ATOM 1357 O O . PHE A 1 180 ? 0.977 -5.372 -1.050 1.00 79.06 180 PHE A O 1
ATOM 1364 N N . ARG A 1 181 ? 0.247 -3.314 -0.493 1.00 89.62 181 ARG A N 1
ATOM 1365 C CA . ARG A 1 181 ? 1.026 -2.572 -1.489 1.00 89.62 181 ARG A CA 1
ATOM 1366 C C . ARG A 1 181 ? 1.482 -1.236 -0.917 1.00 89.62 181 ARG A C 1
ATOM 1368 O O . ARG A 1 181 ? 0.706 -0.507 -0.304 1.00 89.62 181 ARG A O 1
ATOM 1375 N N . LYS A 1 182 ? 2.740 -0.869 -1.139 1.00 87.94 182 LYS A N 1
ATOM 1376 C CA . LYS A 1 182 ? 3.239 0.476 -0.839 1.00 87.94 182 LYS A CA 1
ATOM 1377 C C . LYS A 1 182 ? 4.269 0.912 -1.867 1.00 87.94 182 LYS A C 1
ATOM 1379 O O . LYS A 1 182 ? 5.291 0.248 -2.033 1.00 87.94 182 LYS A O 1
ATOM 1384 N N . VAL A 1 183 ? 4.047 2.071 -2.480 1.00 93.38 183 VAL A N 1
ATOM 1385 C CA . VAL A 1 183 ? 5.057 2.718 -3.320 1.00 93.38 183 VAL A CA 1
ATOM 1386 C C . VAL A 1 183 ? 6.188 3.241 -2.430 1.00 93.38 183 VAL A C 1
ATOM 1388 O O . VAL A 1 183 ? 5.965 3.990 -1.477 1.00 93.38 183 VAL A O 1
ATOM 1391 N N . LEU A 1 184 ? 7.415 2.812 -2.726 1.00 90.88 184 LEU A N 1
ATOM 1392 C CA . LEU A 1 184 ? 8.633 3.205 -2.011 1.00 90.88 184 LEU A CA 1
ATOM 1393 C C . LEU A 1 184 ? 9.378 4.325 -2.737 1.00 90.88 184 LEU A C 1
ATOM 1395 O O . LEU A 1 184 ? 9.934 5.219 -2.101 1.00 90.88 184 LEU A O 1
ATOM 1399 N N . HIS A 1 185 ? 9.411 4.270 -4.069 1.00 94.88 185 HIS A N 1
ATOM 1400 C CA . HIS A 1 185 ? 10.054 5.275 -4.908 1.00 94.88 185 HIS A CA 1
ATOM 1401 C C . HIS A 1 185 ? 9.442 5.275 -6.309 1.00 94.88 185 HIS A C 1
ATOM 1403 O O . HIS A 1 185 ? 9.213 4.213 -6.875 1.00 94.88 185 HIS A O 1
ATOM 1409 N N . THR A 1 186 ? 9.222 6.457 -6.886 1.00 96.75 186 THR A N 1
ATOM 1410 C CA . THR A 1 186 ? 8.838 6.610 -8.298 1.00 96.75 186 THR A CA 1
ATOM 1411 C C . THR A 1 186 ? 9.908 7.435 -9.003 1.00 96.75 186 THR A C 1
ATOM 1413 O O . THR A 1 186 ? 10.150 8.586 -8.638 1.00 96.75 186 THR A O 1
ATOM 1416 N N . GLY A 1 187 ? 10.566 6.820 -9.979 1.00 95.06 187 GLY A N 1
ATOM 1417 C CA . GLY A 1 187 ? 11.547 7.432 -10.862 1.00 95.06 187 GLY A CA 1
ATOM 1418 C C . GLY A 1 187 ? 10.946 7.807 -12.218 1.00 95.06 187 GLY A C 1
ATOM 1419 O O . GLY A 1 187 ? 9.784 7.527 -12.495 1.00 95.06 187 GLY A O 1
ATOM 1420 N N . LEU A 1 188 ? 11.751 8.424 -13.090 1.00 95.00 188 LEU A N 1
ATOM 1421 C CA . LEU A 1 188 ? 11.309 8.809 -14.443 1.00 95.00 188 LEU A CA 1
ATOM 1422 C C . LEU A 1 188 ? 10.949 7.611 -15.333 1.00 95.00 188 LEU A C 1
ATOM 1424 O O . LEU A 1 188 ? 10.155 7.766 -16.250 1.00 95.00 188 LEU A O 1
ATOM 1428 N N . TYR A 1 189 ? 11.557 6.450 -15.078 1.00 96.88 189 TYR A N 1
ATOM 1429 C CA . TYR A 1 189 ? 11.431 5.258 -15.923 1.00 96.88 189 TYR A CA 1
ATOM 1430 C C . TYR A 1 189 ? 11.011 4.008 -15.155 1.00 96.88 189 TYR A C 1
ATOM 1432 O O . TYR A 1 189 ? 10.798 2.971 -15.767 1.00 96.88 189 TYR A O 1
ATOM 1440 N N . SER A 1 190 ? 10.936 4.068 -13.825 1.00 97.31 190 SER A N 1
ATOM 1441 C CA . SER A 1 190 ? 10.604 2.901 -13.017 1.00 97.31 190 SER A CA 1
ATOM 1442 C C . SER A 1 190 ? 9.969 3.273 -11.687 1.00 97.31 190 SER A C 1
ATOM 1444 O O . SER A 1 190 ? 10.142 4.385 -11.189 1.00 97.31 190 SER A O 1
ATOM 1446 N N . GLN A 1 191 ? 9.250 2.331 -11.087 1.00 97.81 191 GLN A N 1
ATOM 1447 C CA . GLN A 1 191 ? 8.636 2.489 -9.775 1.00 97.81 191 GLN A CA 1
ATOM 1448 C C . GLN A 1 191 ? 8.934 1.280 -8.901 1.00 97.81 191 GLN A C 1
ATOM 1450 O O . GLN A 1 191 ? 8.696 0.148 -9.303 1.00 97.81 191 GLN A O 1
ATOM 1455 N N . LEU A 1 192 ? 9.440 1.540 -7.699 1.00 97.00 192 LEU A N 1
ATOM 1456 C CA . LEU A 1 192 ? 9.739 0.544 -6.682 1.00 97.00 192 LEU A CA 1
ATOM 1457 C C . LEU A 1 192 ? 8.584 0.460 -5.685 1.00 97.00 192 LEU A C 1
ATOM 1459 O O . LEU A 1 192 ? 8.221 1.466 -5.066 1.00 97.00 192 LEU A O 1
ATOM 1463 N N . VAL A 1 193 ? 8.055 -0.742 -5.488 1.00 95.44 193 VAL A N 1
ATOM 1464 C CA . VAL A 1 193 ? 6.893 -1.013 -4.636 1.00 95.44 193 VAL A CA 1
ATOM 1465 C C . VAL A 1 193 ? 7.198 -2.211 -3.738 1.00 95.44 193 VAL A C 1
ATOM 1467 O O . VAL A 1 193 ? 7.763 -3.198 -4.197 1.00 95.44 193 VAL A O 1
ATOM 1470 N N . SER A 1 194 ? 6.839 -2.146 -2.458 1.00 92.56 194 SER A N 1
ATOM 1471 C CA . SER A 1 194 ? 6.830 -3.314 -1.564 1.00 92.56 194 SER A CA 1
ATOM 1472 C C . SER A 1 194 ? 5.434 -3.909 -1.479 1.00 92.56 194 SER A C 1
ATOM 1474 O O . SER A 1 194 ? 4.459 -3.152 -1.429 1.00 92.56 194 SER A O 1
ATOM 1476 N N . MET A 1 195 ? 5.349 -5.232 -1.379 1.00 90.44 195 MET A N 1
ATOM 1477 C CA . MET A 1 195 ? 4.088 -5.944 -1.196 1.00 90.44 195 MET A CA 1
ATOM 1478 C C . MET A 1 195 ? 4.209 -7.047 -0.144 1.00 90.44 195 MET A C 1
ATOM 1480 O O . MET A 1 195 ? 5.238 -7.720 -0.042 1.00 90.44 195 MET A O 1
ATOM 1484 N N . GLU A 1 196 ? 3.133 -7.243 0.616 1.00 86.44 196 GLU A N 1
ATOM 1485 C CA . GLU A 1 196 ? 2.967 -8.351 1.556 1.00 86.44 196 GLU A CA 1
ATOM 1486 C C . GLU A 1 196 ? 1.634 -9.051 1.284 1.00 86.44 196 GLU A C 1
ATOM 1488 O O . GLU A 1 196 ? 0.557 -8.514 1.545 1.00 86.44 196 GLU A O 1
ATOM 1493 N N . ILE A 1 197 ? 1.703 -10.274 0.764 1.00 87.00 197 ILE A N 1
ATOM 1494 C CA . ILE A 1 197 ? 0.516 -11.070 0.455 1.00 87.00 197 ILE A CA 1
ATOM 1495 C C . ILE A 1 197 ? 0.219 -11.971 1.661 1.00 87.00 197 ILE A C 1
ATOM 1497 O O . ILE A 1 197 ? 1.066 -12.799 2.035 1.00 87.00 197 ILE A O 1
ATOM 1501 N N . PRO A 1 198 ? -0.971 -11.861 2.281 1.00 83.06 198 PRO A N 1
ATOM 1502 C CA . PRO A 1 198 ? -1.319 -12.666 3.445 1.00 83.06 198 PRO A CA 1
ATOM 1503 C C . PRO A 1 198 ? -1.359 -14.162 3.108 1.00 83.06 198 PRO A C 1
ATOM 1505 O O . PRO A 1 198 ? -1.428 -14.560 1.947 1.00 83.06 198 PRO A O 1
ATOM 1508 N N . VAL A 1 199 ? -1.309 -15.006 4.140 1.00 83.31 199 VAL A N 1
ATOM 1509 C CA . VAL A 1 199 ? -1.412 -16.473 4.022 1.00 83.31 199 VAL A CA 1
ATOM 1510 C C . VAL A 1 199 ? -2.646 -16.854 3.201 1.00 83.31 199 VAL A C 1
ATOM 1512 O O . VAL A 1 199 ? -3.761 -16.482 3.563 1.00 83.31 199 VAL A O 1
ATOM 1515 N N . GLY A 1 200 ? -2.445 -17.602 2.113 1.00 81.19 200 GLY A N 1
ATOM 1516 C CA . GLY A 1 200 ? -3.516 -18.018 1.202 1.00 81.19 200 GLY A CA 1
ATOM 1517 C C . GLY A 1 200 ? -4.112 -16.905 0.331 1.00 81.19 200 GLY A C 1
ATOM 1518 O O . GLY A 1 200 ? -5.056 -17.177 -0.405 1.00 81.19 200 GLY A O 1
ATOM 1519 N N . GLY A 1 201 ? -3.597 -15.675 0.418 1.00 85.25 201 GLY A N 1
ATOM 1520 C CA . GLY A 1 201 ? -3.990 -14.562 -0.442 1.00 85.25 201 GLY A CA 1
ATOM 1521 C C . GLY A 1 201 ? -3.276 -14.573 -1.793 1.00 85.25 201 GLY A C 1
ATOM 1522 O O . GLY A 1 201 ? -2.355 -15.357 -2.033 1.00 85.25 201 GLY A O 1
ATOM 1523 N N . ASP A 1 202 ? -3.676 -13.658 -2.666 1.00 89.00 202 ASP A N 1
ATOM 1524 C CA . ASP A 1 202 ? -3.107 -13.466 -3.998 1.00 89.00 202 ASP A CA 1
ATOM 1525 C C . ASP A 1 202 ? -3.083 -11.979 -4.375 1.00 89.00 202 ASP A C 1
ATOM 1527 O O . ASP A 1 202 ? -3.872 -11.196 -3.840 1.00 89.00 202 ASP A O 1
ATOM 1531 N N . ILE A 1 203 ? -2.208 -11.595 -5.307 1.00 85.50 203 ILE A N 1
ATOM 1532 C CA . ILE A 1 203 ? -2.164 -10.216 -5.823 1.00 85.50 203 ILE A CA 1
ATOM 1533 C C . ILE A 1 203 ? -3.441 -9.909 -6.618 1.00 85.50 203 ILE A C 1
ATOM 1535 O O . ILE A 1 203 ? -4.158 -8.970 -6.302 1.00 85.50 203 ILE A O 1
ATOM 1539 N N . GLY A 1 204 ? -3.789 -10.778 -7.562 1.00 80.94 204 GLY A N 1
ATOM 1540 C CA . GLY A 1 204 ? -4.868 -10.577 -8.522 1.00 80.94 204 GLY A CA 1
ATOM 1541 C C . GLY A 1 204 ? -4.524 -11.258 -9.843 1.00 80.94 204 GLY A C 1
ATOM 1542 O O . GLY A 1 204 ? -3.399 -11.727 -10.020 1.00 80.94 204 GLY A O 1
ATOM 1543 N N . ASP A 1 205 ? -5.505 -11.364 -10.736 1.00 85.19 205 ASP A N 1
ATOM 1544 C CA . ASP A 1 205 ? -5.271 -11.717 -12.139 1.00 85.19 205 ASP A CA 1
ATOM 1545 C C . ASP A 1 205 ? -5.049 -10.413 -12.913 1.00 85.19 205 ASP A C 1
ATOM 1547 O O . ASP A 1 205 ? -5.991 -9.641 -13.105 1.00 85.19 205 ASP A O 1
ATOM 1551 N N . GLU A 1 206 ? -3.794 -10.133 -13.261 1.00 87.00 206 GLU A N 1
ATOM 1552 C CA . GLU A 1 206 ? -3.354 -8.818 -13.722 1.00 87.00 206 GLU A CA 1
ATOM 1553 C C . GLU A 1 206 ? -2.761 -8.865 -15.141 1.00 87.00 206 GLU A C 1
ATOM 1555 O O . GLU A 1 206 ? -2.153 -9.847 -15.583 1.00 87.00 206 GLU A O 1
ATOM 1560 N N . VAL A 1 207 ? -2.933 -7.754 -15.863 1.00 92.19 207 VAL A N 1
ATOM 1561 C CA . VAL A 1 207 ? -2.269 -7.450 -17.136 1.00 92.19 207 VAL A CA 1
ATOM 1562 C C . VAL A 1 207 ? -1.951 -5.958 -17.135 1.00 92.19 207 VAL A C 1
ATOM 1564 O O . VAL A 1 207 ? -2.865 -5.139 -17.076 1.00 92.19 207 VAL A O 1
ATOM 1567 N N . HIS A 1 208 ? -0.673 -5.607 -17.277 1.00 90.69 208 HIS A N 1
ATOM 1568 C CA . HIS A 1 208 ? -0.220 -4.214 -17.355 1.00 90.69 208 HIS A CA 1
ATOM 1569 C C . HIS A 1 208 ? 0.466 -3.951 -18.696 1.00 90.69 208 HIS A C 1
ATOM 1571 O O . HIS A 1 208 ? 1.024 -4.862 -19.309 1.00 90.69 208 HIS A O 1
ATOM 1577 N N . THR A 1 209 ? 0.472 -2.699 -19.154 1.00 93.06 209 THR A N 1
ATOM 1578 C CA . THR A 1 209 ? 1.207 -2.284 -20.367 1.00 93.06 209 THR A CA 1
ATOM 1579 C C . THR A 1 209 ? 2.683 -1.973 -20.105 1.00 93.06 209 THR A C 1
ATOM 1581 O O . THR A 1 209 ? 3.367 -1.464 -20.992 1.00 93.06 209 THR A O 1
ATOM 1584 N N . VAL A 1 210 ? 3.169 -2.269 -18.901 1.00 95.38 210 VAL A N 1
ATOM 1585 C CA . VAL A 1 210 ? 4.539 -2.024 -18.440 1.00 95.38 210 VAL A CA 1
ATOM 1586 C C . VAL A 1 210 ? 5.227 -3.345 -18.103 1.00 95.38 210 VAL A C 1
ATOM 1588 O O . VAL A 1 210 ? 4.560 -4.332 -17.788 1.00 95.38 210 VAL A O 1
ATOM 1591 N N . ASP A 1 211 ? 6.558 -3.370 -18.157 1.00 98.12 211 ASP A N 1
ATOM 1592 C CA . ASP A 1 211 ? 7.313 -4.512 -17.641 1.00 98.12 211 ASP A CA 1
ATOM 1593 C C . ASP A 1 211 ? 7.295 -4.493 -16.108 1.00 98.12 211 ASP A C 1
ATOM 1595 O O . ASP A 1 211 ? 7.374 -3.428 -15.488 1.00 98.12 211 ASP A O 1
ATOM 1599 N N . GLN A 1 212 ? 7.254 -5.676 -15.496 1.00 98.19 212 GLN A N 1
ATOM 1600 C CA . GLN A 1 212 ? 7.292 -5.830 -14.046 1.00 98.19 212 GLN A CA 1
ATOM 1601 C C . GLN A 1 212 ? 8.329 -6.874 -13.627 1.00 98.19 212 GLN A C 1
ATOM 1603 O O . GLN A 1 212 ? 8.370 -7.991 -14.141 1.00 98.19 212 GLN A O 1
ATOM 1608 N N . VAL A 1 213 ? 9.170 -6.525 -12.657 1.00 98.31 213 VAL A N 1
ATOM 1609 C CA . VAL A 1 213 ? 10.158 -7.431 -12.060 1.00 98.31 213 VAL A CA 1
ATOM 1610 C C . VAL A 1 213 ? 9.834 -7.615 -10.589 1.00 98.31 213 VAL A C 1
ATOM 1612 O O . VAL A 1 213 ? 9.882 -6.650 -9.834 1.00 98.31 213 VAL A O 1
ATOM 1615 N N . LEU A 1 214 ? 9.554 -8.846 -10.169 1.00 97.31 214 LEU A N 1
ATOM 1616 C CA . LEU A 1 214 ? 9.246 -9.202 -8.789 1.00 97.31 214 LEU A CA 1
ATOM 1617 C C . LEU A 1 214 ? 10.438 -9.926 -8.166 1.00 97.31 214 LEU A C 1
ATOM 1619 O O . LEU A 1 214 ? 10.940 -10.907 -8.714 1.00 97.31 214 LEU A O 1
ATOM 1623 N N . ILE A 1 215 ? 10.875 -9.445 -7.009 1.00 95.38 215 ILE A N 1
ATOM 1624 C CA . ILE A 1 215 ? 11.974 -9.994 -6.217 1.00 95.38 215 ILE A CA 1
ATOM 1625 C C . ILE A 1 215 ? 11.379 -10.459 -4.893 1.00 95.38 215 ILE A C 1
ATOM 1627 O O . ILE A 1 215 ? 10.962 -9.638 -4.073 1.00 95.38 215 ILE A O 1
ATOM 1631 N N . PHE A 1 216 ? 11.333 -11.771 -4.681 1.00 94.31 216 PHE A N 1
ATOM 1632 C CA . PHE A 1 216 ? 10.745 -12.356 -3.479 1.00 94.31 216 PHE A CA 1
ATOM 1633 C C . PHE A 1 216 ? 11.742 -12.290 -2.325 1.00 94.31 216 PHE A C 1
ATOM 1635 O O . PHE A 1 216 ? 12.873 -12.762 -2.435 1.00 94.31 216 PHE A O 1
ATOM 1642 N N . THR A 1 217 ? 11.333 -11.703 -1.205 1.00 88.31 217 THR A N 1
ATOM 1643 C CA . THR A 1 217 ? 12.201 -11.469 -0.042 1.00 88.31 217 THR A CA 1
ATOM 1644 C C . THR A 1 217 ? 11.917 -12.441 1.098 1.00 88.31 217 THR A C 1
ATOM 1646 O O . THR A 1 217 ? 12.820 -12.743 1.872 1.00 88.31 217 THR A O 1
ATOM 1649 N N . SER A 1 218 ? 10.690 -12.964 1.193 1.00 86.06 218 SER A N 1
ATOM 1650 C CA . SER A 1 218 ? 10.288 -13.947 2.205 1.00 86.06 218 SER A CA 1
ATOM 1651 C C . SER A 1 218 ? 9.060 -14.746 1.760 1.00 86.06 218 SER A C 1
ATOM 1653 O O . SER A 1 218 ? 8.294 -14.293 0.912 1.00 86.06 218 SER A O 1
ATOM 1655 N N . GLY A 1 219 ? 8.848 -15.917 2.361 1.00 88.75 219 GLY A N 1
ATOM 1656 C CA . GLY A 1 219 ? 7.692 -16.776 2.102 1.00 88.75 219 GLY A CA 1
ATOM 1657 C C . GLY A 1 219 ? 7.822 -17.678 0.872 1.00 88.75 219 GLY A C 1
ATOM 1658 O O . GLY A 1 219 ? 8.874 -17.775 0.238 1.00 88.75 219 GLY A O 1
ATOM 1659 N N . GLU A 1 220 ? 6.725 -18.375 0.570 1.00 92.44 220 GLU A N 1
ATOM 1660 C CA . GLU A 1 220 ? 6.599 -19.319 -0.545 1.00 92.44 220 GLU A CA 1
ATOM 1661 C C . GLU A 1 220 ? 5.289 -19.063 -1.292 1.00 92.44 220 GLU A C 1
ATOM 1663 O O . GLU A 1 220 ? 4.237 -18.851 -0.681 1.00 92.44 220 GLU A O 1
ATOM 1668 N N . GLY A 1 221 ? 5.347 -19.112 -2.617 1.00 96.50 221 GLY A N 1
ATOM 1669 C CA . GLY A 1 221 ? 4.210 -18.830 -3.475 1.00 96.50 221 GLY A CA 1
ATOM 1670 C C . GLY A 1 221 ? 4.209 -19.609 -4.778 1.00 96.50 221 GLY A C 1
ATOM 1671 O O . GLY A 1 221 ? 5.109 -20.394 -5.088 1.00 96.50 221 GLY A O 1
ATOM 1672 N N . LYS A 1 222 ? 3.181 -19.333 -5.575 1.00 97.94 222 LYS A N 1
ATOM 1673 C CA . LYS A 1 222 ? 3.036 -19.804 -6.947 1.00 97.94 222 LYS A CA 1
ATOM 1674 C C . LYS A 1 222 ? 2.828 -18.613 -7.873 1.00 97.94 222 LYS A C 1
ATOM 1676 O O . LYS A 1 222 ? 1.866 -17.867 -7.705 1.00 97.94 222 LYS A O 1
ATOM 1681 N N . ALA A 1 223 ? 3.709 -18.473 -8.853 1.00 97.81 223 ALA A N 1
ATOM 1682 C CA . ALA A 1 223 ? 3.542 -17.579 -9.986 1.00 97.81 223 ALA A CA 1
ATOM 1683 C C . ALA A 1 223 ? 2.850 -18.333 -11.128 1.00 97.81 223 ALA A C 1
ATOM 1685 O O . ALA A 1 223 ? 3.228 -19.462 -11.433 1.00 97.81 223 ALA A O 1
ATOM 1686 N N . THR A 1 224 ? 1.866 -17.706 -11.761 1.00 97.56 224 THR A N 1
ATOM 1687 C CA . THR A 1 224 ? 1.234 -18.174 -13.000 1.00 97.56 224 THR A CA 1
ATOM 1688 C C . THR A 1 224 ? 1.435 -17.080 -14.032 1.00 97.56 224 THR A C 1
ATOM 1690 O O . THR A 1 224 ? 0.918 -15.990 -13.830 1.00 97.56 224 THR A O 1
ATOM 1693 N N . ILE A 1 225 ? 2.210 -17.319 -15.091 1.00 97.31 225 ILE A N 1
ATOM 1694 C CA . ILE A 1 225 ? 2.515 -16.305 -16.118 1.00 97.31 225 ILE A CA 1
ATOM 1695 C C . ILE A 1 225 ? 2.246 -16.902 -17.487 1.00 97.31 225 ILE A C 1
ATOM 1697 O O . ILE A 1 225 ? 2.813 -17.945 -17.822 1.00 97.31 225 ILE A O 1
ATOM 1701 N N . ALA A 1 226 ? 1.380 -16.258 -18.271 1.00 96.31 226 ALA A N 1
ATOM 1702 C CA . ALA A 1 226 ? 0.920 -16.779 -19.559 1.00 96.31 226 ALA A CA 1
ATOM 1703 C C . ALA A 1 226 ? 0.456 -18.252 -19.462 1.00 96.31 226 ALA A C 1
ATOM 1705 O O . ALA A 1 226 ? 0.784 -19.087 -20.307 1.00 96.31 226 ALA A O 1
ATOM 1706 N N . GLY A 1 227 ? -0.254 -18.587 -18.378 1.00 95.00 227 GLY A N 1
ATOM 1707 C CA . GLY A 1 227 ? -0.731 -19.945 -18.091 1.00 95.00 227 GLY A CA 1
ATOM 1708 C C . GLY A 1 227 ? 0.339 -20.955 -17.648 1.00 95.00 227 GLY A C 1
ATOM 1709 O O . GLY A 1 227 ? 0.028 -22.139 -17.526 1.00 95.00 227 GLY A O 1
ATOM 1710 N N . LYS A 1 228 ? 1.588 -20.532 -17.412 1.00 97.56 228 LYS A N 1
ATOM 1711 C CA . LYS A 1 228 ? 2.655 -21.393 -16.887 1.00 97.56 228 LYS A CA 1
ATOM 1712 C C . LYS A 1 228 ? 2.855 -21.180 -15.389 1.00 97.56 228 LYS A C 1
ATOM 1714 O O . LYS A 1 228 ? 3.208 -20.083 -14.961 1.00 97.56 228 LYS A O 1
ATOM 1719 N N . ASP A 1 229 ? 2.726 -22.265 -14.632 1.00 98.00 229 ASP A N 1
ATOM 1720 C CA . ASP A 1 229 ? 2.936 -22.282 -13.185 1.00 98.00 229 ASP A CA 1
ATOM 1721 C C . ASP A 1 229 ? 4.422 -22.452 -12.822 1.00 98.00 229 ASP A C 1
ATOM 1723 O O . ASP A 1 229 ? 5.141 -23.265 -13.412 1.00 98.00 229 ASP A O 1
ATOM 1727 N N . GLN A 1 230 ? 4.866 -21.722 -11.800 1.00 98.19 230 GLN A N 1
ATOM 1728 C CA . GLN A 1 230 ? 6.197 -21.810 -11.206 1.00 98.19 230 GLN A CA 1
ATOM 1729 C C . GLN A 1 230 ? 6.103 -21.580 -9.693 1.00 98.19 230 GLN A C 1
ATOM 1731 O O . GLN A 1 230 ? 5.534 -20.590 -9.239 1.00 98.19 230 GLN A O 1
ATOM 1736 N N . ALA A 1 231 ? 6.686 -22.480 -8.897 1.00 98.19 231 ALA A N 1
ATOM 1737 C CA . ALA A 1 231 ? 6.866 -22.236 -7.467 1.00 98.19 231 ALA A CA 1
ATOM 1738 C C . ALA A 1 231 ? 7.958 -21.175 -7.260 1.00 98.19 231 ALA A C 1
ATOM 1740 O O . ALA A 1 231 ? 9.001 -21.245 -7.916 1.00 98.19 231 ALA A O 1
ATOM 1741 N N . VAL A 1 232 ? 7.710 -20.224 -6.362 1.00 97.94 232 VAL A N 1
ATOM 1742 C CA . VAL A 1 232 ? 8.614 -19.113 -6.034 1.00 97.94 232 VAL A CA 1
ATOM 1743 C C . VAL A 1 232 ? 8.837 -19.039 -4.529 1.00 97.94 232 VAL A C 1
ATOM 1745 O O . VAL A 1 232 ? 7.945 -19.366 -3.742 1.00 97.94 232 VAL A O 1
ATOM 1748 N N . LYS A 1 233 ? 10.025 -18.608 -4.119 1.00 94.75 233 LYS A N 1
ATOM 1749 C CA . LYS A 1 233 ? 10.400 -18.417 -2.714 1.00 94.75 233 LYS A CA 1
ATOM 1750 C C . LYS A 1 233 ? 11.384 -17.260 -2.560 1.00 94.75 233 LYS A C 1
ATOM 1752 O O . LYS A 1 233 ? 11.822 -16.672 -3.544 1.00 94.75 233 LYS A O 1
ATOM 1757 N N . ALA A 1 234 ? 11.762 -16.960 -1.321 1.00 90.12 234 ALA A N 1
ATOM 1758 C CA . ALA A 1 234 ? 12.784 -15.963 -1.016 1.00 90.12 234 ALA A CA 1
ATOM 1759 C C . ALA A 1 234 ? 14.049 -16.112 -1.890 1.00 90.12 234 ALA A C 1
ATOM 1761 O O . ALA A 1 234 ? 14.565 -17.215 -2.081 1.00 90.12 234 ALA A O 1
ATOM 1762 N N . SER A 1 235 ? 14.571 -14.975 -2.354 1.00 89.94 235 SER A N 1
ATOM 1763 C CA . SER A 1 235 ? 15.677 -14.813 -3.311 1.00 89.94 235 SER A CA 1
ATOM 1764 C C . SER A 1 235 ? 15.377 -15.161 -4.774 1.00 89.94 235 SER A C 1
ATOM 1766 O O . SER A 1 235 ? 16.237 -14.915 -5.622 1.00 89.94 235 SER A O 1
ATOM 1768 N N . ASP A 1 236 ? 14.190 -15.675 -5.106 1.00 96.56 236 ASP A N 1
ATOM 1769 C CA . ASP A 1 236 ? 13.799 -15.847 -6.506 1.00 96.56 236 ASP A CA 1
ATOM 1770 C C . ASP A 1 236 ? 13.427 -14.499 -7.141 1.00 96.56 236 ASP A C 1
ATOM 1772 O O . ASP A 1 236 ? 12.943 -13.571 -6.482 1.00 96.56 236 ASP A O 1
ATOM 1776 N N . VAL A 1 237 ? 13.628 -14.408 -8.456 1.00 97.62 237 VAL A N 1
ATOM 1777 C CA . VAL A 1 237 ? 13.260 -13.247 -9.269 1.00 97.62 237 VAL A CA 1
ATOM 1778 C C . VAL A 1 237 ? 12.390 -13.706 -10.425 1.00 97.62 237 VAL A C 1
ATOM 1780 O O . VAL A 1 237 ? 12.702 -14.686 -11.104 1.00 97.62 237 VAL A O 1
ATOM 1783 N N . VAL A 1 238 ? 11.309 -12.975 -10.663 1.00 98.00 238 VAL A N 1
ATOM 1784 C CA . VAL A 1 238 ? 10.377 -13.215 -11.759 1.00 98.00 238 VAL A CA 1
ATOM 1785 C C . VAL A 1 238 ? 10.245 -11.948 -12.587 1.00 98.00 238 VAL A C 1
ATOM 1787 O O . VAL A 1 238 ? 10.113 -10.855 -12.048 1.00 98.00 238 VAL A O 1
ATOM 1790 N N . VAL A 1 239 ? 10.277 -12.104 -13.907 1.00 98.19 239 VAL A N 1
ATOM 1791 C CA . VAL A 1 239 ? 10.064 -11.015 -14.860 1.00 98.19 239 VAL A CA 1
ATOM 1792 C C . VAL A 1 239 ? 8.773 -11.289 -15.615 1.00 98.19 239 VAL A C 1
ATOM 1794 O O . VAL A 1 239 ? 8.597 -12.373 -16.173 1.00 98.19 239 VAL A O 1
ATOM 1797 N N . VAL A 1 240 ? 7.892 -10.299 -15.630 1.00 98.06 240 VAL A N 1
ATOM 1798 C CA . VAL A 1 240 ? 6.629 -10.286 -16.359 1.00 98.06 240 VAL A CA 1
ATOM 1799 C C . VAL A 1 240 ? 6.746 -9.232 -17.461 1.00 98.06 240 VAL A C 1
ATOM 1801 O O . VAL A 1 240 ? 6.788 -8.039 -17.157 1.00 98.06 240 VAL A O 1
ATOM 1804 N N . PRO A 1 241 ? 6.825 -9.643 -18.736 1.00 98.12 241 PRO A N 1
ATOM 1805 C CA . PRO A 1 241 ? 6.830 -8.701 -19.847 1.00 98.12 241 PRO A CA 1
ATOM 1806 C C . PRO A 1 241 ? 5.487 -7.975 -19.996 1.00 98.12 241 PRO A C 1
ATOM 1808 O O . PRO A 1 241 ? 4.430 -8.571 -19.758 1.00 98.12 241 PRO A O 1
ATOM 1811 N N . ALA A 1 242 ? 5.523 -6.736 -20.479 1.00 97.62 242 ALA A N 1
ATOM 1812 C CA . ALA A 1 242 ? 4.337 -5.940 -20.783 1.00 97.62 242 ALA A CA 1
ATOM 1813 C C . ALA A 1 242 ? 3.300 -6.716 -21.621 1.00 97.62 242 ALA A C 1
ATOM 1815 O O . ALA A 1 242 ? 3.632 -7.428 -22.572 1.00 97.62 242 ALA A O 1
ATOM 1816 N N . GLY A 1 243 ? 2.024 -6.570 -21.266 1.00 96.44 243 GLY A N 1
ATOM 1817 C CA . GLY A 1 243 ? 0.896 -7.243 -21.915 1.00 96.44 243 GLY A CA 1
ATOM 1818 C C . GLY A 1 243 ? 0.747 -8.727 -21.563 1.00 96.44 243 GLY A C 1
ATOM 1819 O O . GLY A 1 243 ? -0.099 -9.404 -22.148 1.00 96.44 243 GLY A O 1
ATOM 1820 N N . THR A 1 244 ? 1.544 -9.249 -20.626 1.00 97.62 244 THR A N 1
ATOM 1821 C CA . THR A 1 244 ? 1.477 -10.656 -20.212 1.00 97.62 244 THR A CA 1
ATOM 1822 C C . THR A 1 244 ? 0.556 -10.822 -19.013 1.00 97.62 244 THR A C 1
ATOM 1824 O O . THR A 1 244 ? 0.738 -10.168 -17.991 1.00 97.62 244 THR A O 1
ATOM 1827 N N . GLN A 1 245 ? -0.402 -11.742 -19.115 1.00 96.69 245 GLN A N 1
ATOM 1828 C CA . GLN A 1 245 ? -1.234 -12.140 -17.981 1.00 96.69 245 GLN A CA 1
ATOM 1829 C C . GLN A 1 245 ? -0.393 -12.827 -16.907 1.00 96.69 245 GLN A C 1
ATOM 1831 O O . GLN A 1 245 ? 0.436 -13.694 -17.216 1.00 96.69 245 GLN A O 1
ATOM 1836 N N . HIS A 1 246 ? -0.604 -12.430 -15.656 1.00 97.06 246 HIS A N 1
ATOM 1837 C CA . HIS A 1 246 ? 0.119 -12.976 -14.522 1.00 97.06 246 HIS A CA 1
ATOM 1838 C C . HIS A 1 246 ? -0.700 -12.958 -13.231 1.00 97.06 246 HIS A C 1
ATOM 1840 O O . HIS A 1 246 ? -1.560 -12.110 -13.019 1.00 97.06 246 HIS A O 1
ATOM 1846 N N . GLN A 1 247 ? -0.396 -13.910 -12.352 1.00 94.88 247 GLN A N 1
ATOM 1847 C CA . GLN A 1 247 ? -0.956 -14.005 -11.009 1.00 94.88 247 GLN A CA 1
ATOM 1848 C C . GLN A 1 247 ? 0.083 -14.573 -10.042 1.00 94.88 247 GLN A C 1
ATOM 1850 O O . GLN A 1 247 ? 0.822 -15.505 -10.373 1.00 94.88 247 GLN A O 1
ATOM 1855 N N . PHE A 1 248 ? 0.087 -14.060 -8.813 1.00 96.12 248 PHE A N 1
ATOM 1856 C CA . PHE A 1 248 ? 0.935 -14.544 -7.727 1.00 96.12 248 PHE A CA 1
ATOM 1857 C C . PHE A 1 248 ? 0.086 -14.893 -6.510 1.00 96.12 248 PHE A C 1
ATOM 1859 O O . PHE A 1 248 ? -0.649 -14.051 -5.998 1.00 96.12 248 PHE A O 1
ATOM 1866 N N . ILE A 1 249 ? 0.202 -16.137 -6.048 1.00 93.56 249 ILE A N 1
ATOM 1867 C CA . ILE A 1 249 ? -0.571 -16.683 -4.929 1.00 93.56 249 ILE A CA 1
ATOM 1868 C C . ILE A 1 249 ? 0.394 -17.069 -3.811 1.00 93.56 249 ILE A C 1
ATOM 1870 O O . ILE A 1 249 ? 1.368 -17.785 -4.055 1.00 93.56 249 ILE A O 1
ATOM 1874 N N . ASN A 1 250 ? 0.109 -16.652 -2.581 1.00 92.44 250 ASN A N 1
ATOM 1875 C CA . ASN A 1 250 ? 0.820 -17.135 -1.406 1.00 92.44 250 ASN A CA 1
ATOM 1876 C C . ASN A 1 250 ? 0.354 -18.558 -1.064 1.00 92.44 250 ASN A C 1
ATOM 1878 O O . ASN A 1 250 ? -0.788 -18.780 -0.659 1.00 92.44 250 ASN A O 1
ATOM 1882 N N . THR A 1 251 ? 1.256 -19.528 -1.205 1.00 93.06 251 THR A N 1
ATOM 1883 C CA . THR A 1 251 ? 0.978 -20.947 -0.938 1.00 93.06 251 THR A CA 1
ATOM 1884 C C . THR A 1 251 ? 1.414 -21.391 0.455 1.00 93.06 251 THR A C 1
ATOM 1886 O O . THR A 1 251 ? 1.137 -22.526 0.854 1.00 93.06 251 THR A O 1
ATOM 1889 N N . SER A 1 252 ? 2.094 -20.523 1.207 1.00 84.75 252 SER A N 1
ATOM 1890 C CA . SER A 1 252 ? 2.465 -20.795 2.591 1.00 84.75 252 SER A CA 1
ATOM 1891 C C . SER A 1 252 ? 1.225 -20.899 3.476 1.00 84.75 252 SER A C 1
ATOM 1893 O O . SER A 1 252 ? 0.219 -20.228 3.262 1.00 84.75 252 SER A O 1
ATOM 1895 N N . LYS A 1 253 ? 1.306 -21.745 4.510 1.00 83.75 253 LYS A N 1
ATOM 1896 C CA . LYS A 1 253 ? 0.238 -21.934 5.510 1.00 83.75 253 LYS A CA 1
ATOM 1897 C C . LYS A 1 253 ? 0.408 -21.060 6.749 1.00 83.75 253 LYS A C 1
ATOM 1899 O O . LYS A 1 253 ? -0.502 -20.981 7.570 1.00 83.75 253 LYS A O 1
ATOM 1904 N N . THR A 1 254 ? 1.591 -20.486 6.938 1.00 79.50 254 THR A N 1
ATOM 1905 C CA . THR A 1 254 ? 1.990 -19.886 8.220 1.00 79.50 254 THR A CA 1
ATOM 1906 C C . THR A 1 254 ? 2.694 -18.546 8.073 1.00 79.50 254 THR A C 1
ATOM 1908 O O . THR A 1 254 ? 2.822 -17.835 9.069 1.00 79.50 254 THR A O 1
ATOM 1911 N N . GLN A 1 255 ? 3.146 -18.185 6.870 1.00 81.06 255 GLN A N 1
ATOM 1912 C CA . GLN A 1 255 ? 3.923 -16.971 6.632 1.00 81.06 255 GLN A CA 1
ATOM 1913 C C . GLN A 1 255 ? 3.391 -16.189 5.420 1.00 81.06 255 GLN A C 1
ATOM 1915 O O . GLN A 1 255 ? 2.875 -16.793 4.479 1.00 81.06 255 GLN A O 1
ATOM 1920 N N . PRO A 1 256 ? 3.477 -14.851 5.436 1.00 85.44 256 PRO A N 1
ATOM 1921 C CA . PRO A 1 256 ? 3.160 -14.032 4.278 1.00 85.44 256 PRO A CA 1
ATOM 1922 C C . PRO A 1 256 ? 4.204 -14.246 3.175 1.00 85.44 256 PRO A C 1
ATOM 1924 O O . PRO A 1 256 ? 5.329 -14.666 3.449 1.00 85.44 256 PRO A O 1
ATOM 1927 N N . LEU A 1 257 ? 3.818 -13.947 1.938 1.00 89.06 257 LEU A N 1
ATOM 1928 C CA . LEU A 1 257 ? 4.731 -13.855 0.806 1.00 89.06 257 LEU A CA 1
ATOM 1929 C C . LEU A 1 257 ? 5.105 -12.382 0.655 1.00 89.06 257 LEU A C 1
ATOM 1931 O O . LEU A 1 257 ? 4.246 -11.550 0.358 1.00 89.06 257 LEU A O 1
ATOM 1935 N N . GLU A 1 258 ? 6.367 -12.066 0.912 1.00 89.25 258 GLU A N 1
ATOM 1936 C CA . GLU A 1 258 ? 6.889 -10.703 0.844 1.00 89.25 258 GLU A CA 1
ATOM 1937 C C . GLU A 1 258 ? 7.748 -10.552 -0.401 1.00 89.25 258 GLU A C 1
ATOM 1939 O O . GLU A 1 258 ? 8.550 -11.429 -0.743 1.00 89.25 258 GLU A O 1
ATOM 1944 N N . LEU A 1 259 ? 7.570 -9.428 -1.083 1.00 93.25 259 LEU A N 1
ATOM 1945 C CA . LEU A 1 259 ? 8.317 -9.119 -2.286 1.00 93.25 259 LEU A CA 1
ATOM 1946 C C . LEU A 1 259 ? 8.474 -7.618 -2.472 1.00 93.25 259 LEU A C 1
ATOM 1948 O O . LEU A 1 259 ? 7.710 -6.799 -1.955 1.00 93.25 259 LEU A O 1
ATOM 1952 N N . VAL A 1 260 ? 9.470 -7.275 -3.271 1.00 94.75 260 VAL A N 1
ATOM 1953 C CA . VAL A 1 260 ? 9.615 -5.951 -3.857 1.00 94.75 260 VAL A CA 1
ATOM 1954 C C . VAL A 1 260 ? 9.422 -6.098 -5.354 1.00 94.75 260 VAL A C 1
ATOM 1956 O O . VAL A 1 260 ? 9.966 -7.016 -5.964 1.00 94.75 260 VAL A O 1
ATOM 1959 N N . THR A 1 261 ? 8.653 -5.198 -5.946 1.00 96.44 261 THR A N 1
ATOM 1960 C CA . THR A 1 261 ? 8.410 -5.174 -7.382 1.00 96.44 261 THR A CA 1
ATOM 1961 C C . THR A 1 261 ? 8.880 -3.862 -7.993 1.00 96.44 261 THR A C 1
ATOM 1963 O O . THR A 1 261 ? 8.802 -2.799 -7.368 1.00 96.44 261 THR A O 1
ATOM 1966 N N . VAL A 1 262 ? 9.400 -3.954 -9.213 1.00 98.25 262 VAL A N 1
ATOM 1967 C CA . VAL A 1 262 ? 9.791 -2.824 -10.048 1.00 98.25 262 VAL A CA 1
ATOM 1968 C C . VAL A 1 262 ? 8.903 -2.812 -11.280 1.00 98.25 262 VAL A C 1
ATOM 1970 O O . VAL A 1 262 ? 8.975 -3.741 -12.077 1.00 98.25 262 VAL A O 1
ATOM 1973 N N . TYR A 1 263 ? 8.108 -1.760 -11.443 1.00 98.19 263 TYR A N 1
ATOM 1974 C CA . TYR A 1 263 ? 7.390 -1.468 -12.686 1.00 98.19 263 TYR A CA 1
ATOM 1975 C C . TYR A 1 263 ? 8.251 -0.568 -13.576 1.00 98.19 263 TYR A C 1
ATOM 1977 O O . TYR A 1 263 ? 8.987 0.275 -13.052 1.00 98.19 263 TYR A O 1
ATOM 1985 N N . SER A 1 264 ? 8.183 -0.737 -14.895 1.00 97.25 264 SER A N 1
ATOM 1986 C CA . SER A 1 264 ? 8.877 0.113 -15.868 1.00 97.25 264 SER A CA 1
ATOM 1987 C C . SER A 1 264 ? 8.031 0.331 -17.132 1.00 97.25 264 SER A C 1
ATOM 1989 O O . SER A 1 264 ? 7.989 -0.570 -17.978 1.00 97.25 264 SER A O 1
ATOM 1991 N N . PRO A 1 265 ? 7.414 1.515 -17.335 1.00 96.56 265 PRO A N 1
ATOM 1992 C CA . PRO A 1 265 ? 7.356 2.692 -16.448 1.00 96.56 265 PRO A CA 1
ATOM 1993 C C . PRO A 1 265 ? 6.517 2.479 -15.172 1.00 96.56 265 PRO A C 1
ATOM 1995 O O . PRO A 1 265 ? 6.111 1.366 -14.865 1.00 96.56 265 PRO A O 1
ATOM 1998 N N . ALA A 1 266 ? 6.312 3.536 -14.377 1.00 96.94 266 ALA A N 1
ATOM 1999 C CA . ALA A 1 266 ? 5.504 3.466 -13.156 1.00 96.94 266 ALA A CA 1
ATOM 2000 C C . ALA A 1 266 ? 4.043 3.075 -13.437 1.00 96.94 266 ALA A C 1
ATOM 2002 O O . ALA A 1 266 ? 3.500 3.487 -14.459 1.00 96.94 266 ALA A O 1
ATOM 2003 N N . GLU A 1 267 ? 3.406 2.375 -12.497 1.00 94.62 267 GLU A N 1
ATOM 2004 C CA . GLU A 1 267 ? 2.009 1.922 -12.626 1.00 94.62 267 GLU A CA 1
ATOM 2005 C C . GLU A 1 267 ? 1.067 2.678 -11.668 1.00 94.62 267 GLU A C 1
ATOM 2007 O O . GLU A 1 267 ? -0.020 3.100 -12.053 1.00 94.62 267 GLU A O 1
ATOM 2012 N N . HIS A 1 268 ? 1.525 2.956 -10.443 1.00 93.12 268 HIS A N 1
ATOM 2013 C CA . HIS A 1 268 ? 0.701 3.488 -9.350 1.00 93.12 268 HIS A CA 1
ATOM 2014 C C . HIS A 1 268 ? 0.952 4.980 -9.053 1.00 93.12 268 HIS A C 1
ATOM 2016 O O . HIS A 1 268 ? 2.010 5.529 -9.386 1.00 93.12 268 HIS A O 1
ATOM 2022 N N . ASP A 1 269 ? 0.030 5.632 -8.334 1.00 92.88 269 ASP A N 1
ATOM 2023 C CA . ASP A 1 269 ? 0.238 6.974 -7.766 1.00 92.88 269 ASP A CA 1
ATOM 2024 C C . ASP A 1 269 ? 1.461 6.947 -6.820 1.00 92.88 269 ASP A C 1
ATOM 2026 O O . ASP A 1 269 ? 1.581 6.045 -5.985 1.00 92.88 269 ASP A O 1
ATOM 2030 N N . PRO A 1 270 ? 2.384 7.933 -6.870 1.00 92.44 270 PRO A N 1
ATOM 2031 C CA . PRO A 1 270 ? 3.595 7.934 -6.044 1.00 92.44 270 PRO A CA 1
ATOM 2032 C C . PRO A 1 270 ? 3.343 7.874 -4.532 1.00 92.44 270 PRO A C 1
ATOM 2034 O O . PRO A 1 270 ? 4.264 7.597 -3.761 1.00 92.44 270 PRO A O 1
ATOM 2037 N N . LYS A 1 271 ? 2.120 8.183 -4.092 1.00 87.88 271 LYS A N 1
ATOM 2038 C CA . LYS A 1 271 ? 1.693 8.164 -2.692 1.00 87.88 271 LYS A CA 1
ATOM 2039 C C . LYS A 1 271 ? 0.974 6.878 -2.297 1.00 87.88 271 LYS A C 1
ATOM 2041 O O . LYS A 1 271 ? 0.572 6.793 -1.140 1.00 87.88 271 LYS A O 1
ATOM 2046 N N . THR A 1 272 ? 0.789 5.917 -3.194 1.00 86.50 272 THR A N 1
ATOM 2047 C CA . THR A 1 272 ? -0.047 4.738 -2.949 1.00 86.50 272 THR A CA 1
ATOM 2048 C C . THR A 1 272 ? 0.430 3.883 -1.774 1.00 86.50 272 THR A C 1
ATOM 2050 O O . THR A 1 272 ? 1.590 3.465 -1.693 1.00 86.50 272 THR A O 1
ATOM 2053 N N . VAL A 1 273 ? -0.507 3.622 -0.858 1.00 84.00 273 VAL A N 1
ATOM 2054 C CA . VAL A 1 273 ? -0.421 2.666 0.248 1.00 84.00 273 VAL A CA 1
ATOM 2055 C C . VAL A 1 273 ? -1.765 1.943 0.353 1.00 84.00 273 VAL A C 1
ATOM 2057 O O . VAL A 1 273 ? -2.750 2.519 0.812 1.00 84.00 273 VAL A O 1
ATOM 2060 N N . HIS A 1 274 ? -1.788 0.673 -0.030 1.00 78.12 274 HIS A N 1
ATOM 2061 C CA . HIS A 1 274 ? -2.915 -0.230 0.174 1.00 78.12 274 HIS A CA 1
ATOM 2062 C C . HIS A 1 274 ? -2.578 -1.173 1.324 1.00 78.12 274 HIS A C 1
ATOM 2064 O O . HIS A 1 274 ? -1.593 -1.915 1.272 1.00 78.12 274 HIS A O 1
ATOM 2070 N N . LYS A 1 275 ? -3.376 -1.139 2.389 1.00 72.25 275 LYS A N 1
ATOM 2071 C CA . LYS A 1 275 ? -3.203 -2.036 3.537 1.00 72.25 275 LYS A CA 1
ATOM 2072 C C . LYS A 1 275 ? -3.699 -3.433 3.230 1.00 72.25 275 LYS A C 1
ATOM 2074 O O . LYS A 1 275 ? -3.084 -4.409 3.652 1.00 72.25 275 LYS A O 1
ATOM 2079 N N . THR A 1 276 ? -4.796 -3.506 2.490 1.00 69.44 276 THR A N 1
ATOM 2080 C CA . THR A 1 276 ? -5.416 -4.745 2.039 1.00 69.44 276 THR A CA 1
ATOM 2081 C C . THR A 1 276 ? -5.610 -4.700 0.533 1.00 69.44 276 THR A C 1
ATOM 2083 O O . THR A 1 276 ? -5.501 -3.641 -0.087 1.00 69.44 276 THR A O 1
ATOM 2086 N N . LYS A 1 277 ? -5.904 -5.859 -0.050 1.00 70.88 277 LYS A N 1
ATOM 2087 C CA . LYS A 1 277 ? -6.201 -5.980 -1.475 1.00 70.88 277 LYS A CA 1
ATOM 2088 C C . LYS A 1 277 ? -7.420 -5.148 -1.877 1.00 70.88 277 LYS A C 1
ATOM 2090 O O . LYS A 1 277 ? -7.403 -4.492 -2.900 1.00 70.88 277 LY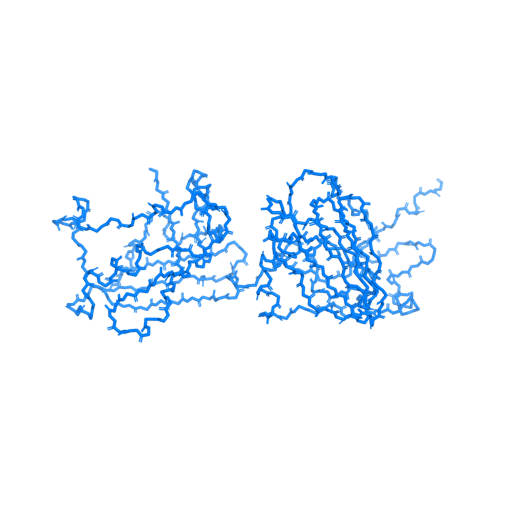S A O 1
ATOM 2095 N N . GLU A 1 278 ? -8.451 -5.099 -1.039 1.00 68.56 278 GLU A N 1
ATOM 2096 C CA . GLU A 1 278 ? -9.710 -4.405 -1.338 1.00 68.56 278 GLU A CA 1
ATOM 2097 C C . GLU A 1 278 ? -9.570 -2.874 -1.411 1.00 68.56 278 GLU A C 1
ATOM 2099 O O . GLU A 1 278 ? -10.438 -2.206 -1.969 1.00 68.56 278 GLU A O 1
ATOM 2104 N N . GLU A 1 279 ? -8.506 -2.298 -0.838 1.00 63.06 279 GLU A N 1
ATOM 2105 C CA . GLU A 1 279 ? -8.241 -0.856 -0.940 1.00 63.06 279 GLU A CA 1
ATOM 2106 C C . GLU A 1 279 ? -7.772 -0.441 -2.344 1.00 63.06 279 GLU A C 1
ATOM 2108 O O . GLU A 1 279 ? -7.929 0.726 -2.704 1.00 63.06 279 GLU A O 1
ATOM 2113 N N . GLU A 1 280 ? -7.257 -1.382 -3.140 1.00 61.28 280 GLU A N 1
ATOM 2114 C CA . GLU A 1 280 ? -6.855 -1.162 -4.533 1.00 61.28 280 GLU A CA 1
ATOM 2115 C C . GLU A 1 280 ? -8.034 -0.745 -5.420 1.00 61.28 280 GLU A C 1
ATOM 2117 O O . GLU A 1 280 ? -7.942 0.229 -6.164 1.00 61.28 280 GLU A O 1
ATOM 2122 N N . ASP A 1 281 ? -9.182 -1.405 -5.267 1.00 52.72 281 ASP A N 1
ATOM 2123 C CA . ASP A 1 281 ? -10.358 -1.198 -6.122 1.00 52.72 281 ASP A CA 1
ATOM 2124 C C . ASP A 1 281 ? -11.110 0.121 -5.834 1.00 52.72 281 ASP A C 1
ATOM 2126 O O . ASP A 1 281 ? -12.039 0.500 -6.554 1.00 5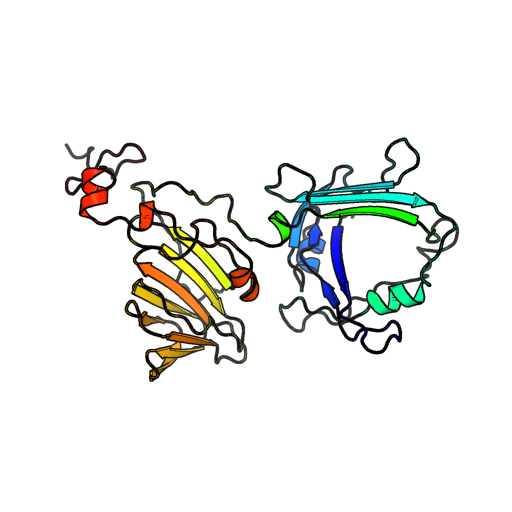2.72 281 ASP A O 1
ATOM 2130 N N . ALA A 1 282 ? -10.756 0.829 -4.755 1.00 50.25 282 ALA A N 1
ATOM 2131 C CA . ALA A 1 282 ? -11.551 1.926 -4.198 1.00 50.25 282 ALA A CA 1
ATOM 2132 C C . ALA A 1 282 ? -11.024 3.344 -4.520 1.00 50.25 282 ALA A C 1
ATOM 2134 O O . ALA A 1 282 ? -11.629 4.331 -4.077 1.00 50.25 282 ALA A O 1
ATOM 2135 N N . GLY A 1 283 ? -9.910 3.485 -5.252 1.00 56.25 283 GLY A N 1
ATOM 2136 C CA . GLY A 1 283 ? -9.164 4.746 -5.377 1.00 56.25 283 GLY A CA 1
ATOM 2137 C C . GLY A 1 283 ? -8.815 5.200 -6.802 1.00 56.2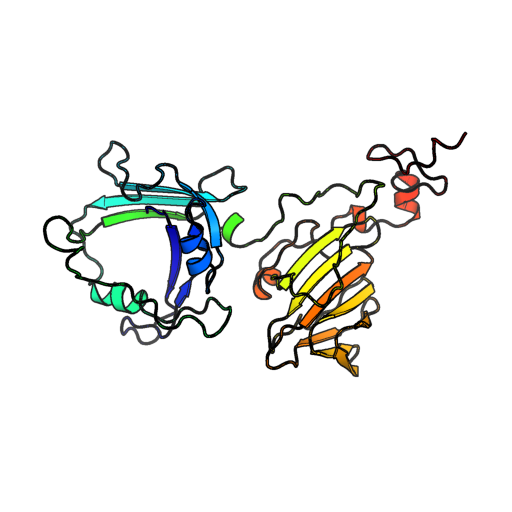5 283 GLY A C 1
ATOM 2138 O O . GLY A 1 283 ? -8.930 4.460 -7.768 1.00 56.25 283 GLY A O 1
ATOM 2139 N N . LYS A 1 284 ? -8.358 6.459 -6.922 1.00 65.44 284 LYS A N 1
ATOM 2140 C CA . LYS A 1 284 ? -7.590 6.942 -8.084 1.00 65.44 284 LYS A CA 1
ATOM 2141 C C . LYS A 1 284 ? -6.119 6.602 -7.850 1.00 65.44 284 LYS A C 1
ATOM 2143 O O . LYS A 1 284 ? -5.428 7.379 -7.178 1.00 65.44 284 LYS A O 1
ATOM 2148 N N . ASP A 1 285 ? -5.702 5.443 -8.336 1.00 81.62 285 ASP A N 1
ATOM 2149 C CA . ASP A 1 285 ? -4.325 4.956 -8.295 1.00 81.62 285 ASP A CA 1
ATOM 2150 C C . ASP A 1 285 ? -3.757 4.956 -9.717 1.00 81.62 285 ASP A C 1
ATOM 2152 O O . ASP A 1 285 ? -3.843 3.972 -10.439 1.00 81.62 285 ASP A O 1
ATOM 2156 N N . GLU A 1 286 ? -3.268 6.115 -10.153 1.00 88.56 286 GLU A N 1
ATOM 2157 C CA . GLU A 1 286 ? -2.744 6.311 -11.505 1.00 88.56 286 GLU A CA 1
ATOM 2158 C C . GLU A 1 286 ? -1.320 6.857 -11.423 1.00 88.56 286 GLU A C 1
ATOM 2160 O O . GLU A 1 286 ? -1.038 7.798 -10.668 1.00 88.56 286 GLU A O 1
ATOM 2165 N N . ALA A 1 287 ? -0.427 6.292 -12.232 1.00 92.31 287 ALA A N 1
ATOM 2166 C CA . ALA A 1 287 ? 0.919 6.812 -12.393 1.00 92.31 287 ALA A CA 1
ATOM 2167 C C . ALA A 1 287 ? 0.923 8.271 -12.891 1.00 92.31 287 ALA A C 1
ATOM 2169 O O . ALA A 1 287 ? 0.072 8.679 -13.686 1.00 92.31 287 ALA A O 1
ATOM 2170 N N . PRO A 1 288 ? 1.908 9.083 -12.473 1.00 92.94 288 PRO A N 1
ATOM 2171 C CA . PRO A 1 288 ? 1.993 10.464 -12.916 1.00 92.94 288 PRO A CA 1
ATOM 2172 C C . PRO A 1 288 ? 2.439 10.547 -14.384 1.00 92.94 288 PRO A C 1
ATOM 2174 O O . PRO A 1 288 ? 3.332 9.825 -14.812 1.00 92.94 288 PRO A O 1
ATOM 2177 N N . GLU A 1 289 ? 1.906 11.498 -15.156 1.00 93.62 289 GLU A N 1
ATOM 2178 C CA . GLU A 1 289 ? 2.239 11.638 -16.589 1.00 93.62 289 GLU A CA 1
ATOM 2179 C C . GLU A 1 289 ? 3.747 11.762 -16.867 1.00 93.62 289 GLU A C 1
ATOM 2181 O O . GLU A 1 289 ? 4.249 11.280 -17.882 1.00 93.62 289 GLU A O 1
ATOM 2186 N N . TRP A 1 290 ? 4.497 12.399 -15.963 1.00 93.81 290 TRP A N 1
ATOM 2187 C CA . TRP A 1 290 ? 5.938 12.585 -16.131 1.00 93.81 290 TRP A CA 1
ATOM 2188 C C . TRP A 1 290 ? 6.730 11.271 -16.071 1.00 93.81 290 TRP A C 1
ATOM 2190 O O . TRP A 1 290 ? 7.815 11.213 -16.645 1.00 93.81 290 TRP A O 1
ATOM 2200 N N . SER A 1 291 ? 6.214 10.218 -15.426 1.00 95.19 291 SER A N 1
ATOM 2201 C CA . SER A 1 291 ? 6.876 8.905 -15.387 1.00 95.19 291 SER A CA 1
ATOM 2202 C C . SER A 1 291 ? 6.581 8.053 -16.623 1.00 95.19 291 SER A C 1
ATOM 2204 O O . SER A 1 291 ? 7.119 6.960 -16.746 1.00 95.19 291 SER A O 1
ATOM 2206 N N . GLN A 1 292 ? 5.714 8.533 -17.519 1.00 95.50 292 GLN A N 1
ATOM 2207 C CA . GLN A 1 292 ? 5.329 7.854 -18.761 1.00 95.50 292 GLN A CA 1
ATOM 2208 C C . GLN A 1 292 ? 6.082 8.400 -19.985 1.00 95.50 292 GLN A C 1
ATOM 2210 O O . GLN A 1 292 ? 5.835 7.992 -21.119 1.00 95.50 292 GLN A O 1
ATOM 2215 N N . GLN A 1 293 ? 6.985 9.363 -19.785 1.00 94.31 293 GLN A N 1
ATOM 2216 C CA . GLN A 1 293 ? 7.688 10.030 -20.876 1.00 94.31 293 GLN A CA 1
ATOM 2217 C C . GLN A 1 293 ? 8.849 9.192 -21.423 1.00 94.31 293 GLN A C 1
ATOM 2219 O O . GLN A 1 293 ? 9.580 8.531 -20.686 1.00 94.31 293 GLN A O 1
ATOM 2224 N N . SER A 1 294 ? 9.067 9.283 -22.738 1.00 94.25 294 SER A N 1
ATOM 2225 C CA . SER A 1 294 ? 10.218 8.659 -23.395 1.00 94.25 294 SER A CA 1
ATOM 2226 C C . SER A 1 294 ? 11.543 9.304 -22.975 1.00 94.25 294 SER A C 1
ATOM 2228 O O . SER A 1 294 ? 11.579 10.450 -22.514 1.00 94.25 294 SER A O 1
ATOM 2230 N N . LYS A 1 295 ? 12.654 8.592 -23.216 1.00 93.31 295 LYS A N 1
ATOM 2231 C CA . LYS A 1 295 ? 14.015 9.125 -23.038 1.00 93.31 295 LYS A CA 1
ATOM 2232 C C . LYS A 1 295 ? 14.182 10.472 -23.756 1.00 93.31 295 LYS A C 1
ATOM 2234 O O . LYS A 1 295 ? 14.537 11.457 -23.116 1.00 93.31 295 LYS A O 1
ATOM 2239 N N . ASP A 1 296 ? 13.834 10.531 -25.040 1.00 93.81 296 ASP A N 1
ATOM 2240 C CA . ASP A 1 296 ? 13.959 11.741 -25.863 1.00 93.81 296 ASP A CA 1
ATOM 2241 C C . ASP A 1 296 ? 13.159 12.927 -25.296 1.00 93.81 296 ASP A C 1
ATOM 2243 O O . ASP A 1 296 ? 13.628 14.067 -25.306 1.00 93.81 296 ASP A O 1
ATOM 2247 N N . SER A 1 297 ? 11.952 12.673 -24.774 1.00 94.19 297 SER A N 1
ATOM 2248 C CA . SER A 1 297 ? 11.130 13.706 -24.131 1.00 94.19 297 SER A CA 1
ATOM 2249 C C . SER A 1 297 ? 11.797 14.224 -22.858 1.00 94.19 297 SER A C 1
ATOM 2251 O O . SER A 1 297 ? 11.932 15.436 -22.675 1.00 94.19 297 SER A O 1
ATOM 2253 N N . ASN A 1 298 ? 12.277 13.319 -22.004 1.00 93.56 298 ASN A N 1
ATOM 2254 C CA . ASN A 1 298 ? 12.949 13.679 -20.759 1.00 93.56 298 ASN A CA 1
ATOM 2255 C C . ASN A 1 298 ? 14.261 14.446 -20.999 1.00 93.56 298 ASN A C 1
ATOM 2257 O O . ASN A 1 298 ? 14.555 15.393 -20.266 1.00 93.56 298 ASN A O 1
ATOM 2261 N N . GLU A 1 299 ? 15.021 14.106 -22.042 1.00 91.69 299 GLU A N 1
ATOM 2262 C CA . GLU A 1 299 ? 16.228 14.843 -22.443 1.00 91.69 299 GLU A CA 1
ATOM 2263 C C . GLU A 1 299 ? 15.902 16.234 -22.987 1.00 91.69 299 GLU A C 1
ATOM 2265 O O . GLU A 1 299 ? 16.497 17.231 -22.566 1.00 91.69 299 GLU A O 1
ATOM 2270 N N . LYS A 1 300 ? 14.899 16.333 -23.868 1.00 92.19 300 LYS A N 1
ATOM 2271 C CA . LYS A 1 300 ? 14.430 17.616 -24.407 1.00 92.19 300 LYS A CA 1
ATOM 2272 C C . LYS A 1 300 ? 13.933 18.551 -23.301 1.00 92.19 300 LYS A C 1
ATOM 2274 O O . LYS A 1 300 ? 14.206 19.752 -23.347 1.00 92.19 300 LYS A O 1
ATOM 2279 N N . ASN A 1 301 ? 13.268 17.994 -22.291 1.00 89.50 301 ASN A N 1
ATOM 2280 C CA . ASN A 1 301 ? 12.780 18.711 -21.112 1.00 89.50 301 ASN A CA 1
ATOM 2281 C C . ASN A 1 301 ? 13.865 18.922 -20.041 1.00 89.50 301 ASN A C 1
ATOM 2283 O O . ASN A 1 301 ? 13.578 19.487 -18.989 1.00 89.50 301 ASN A O 1
ATOM 2287 N N . ARG A 1 302 ? 15.113 18.499 -20.299 1.00 88.25 302 ARG A N 1
ATOM 2288 C CA . ARG A 1 302 ? 16.271 18.624 -19.395 1.00 88.25 302 ARG A CA 1
ATOM 2289 C C . ARG A 1 302 ? 16.085 17.941 -18.035 1.00 88.25 302 ARG A C 1
ATOM 2291 O O . ARG A 1 302 ? 16.800 18.273 -17.088 1.00 88.25 302 ARG A O 1
ATOM 2298 N N . LEU A 1 303 ? 15.170 16.974 -17.950 1.00 87.50 303 LEU A N 1
ATOM 2299 C CA . LEU A 1 303 ? 15.000 16.094 -16.792 1.00 87.50 303 LEU A CA 1
ATOM 2300 C C . LEU A 1 303 ? 16.094 15.025 -16.739 1.00 87.50 303 LEU A C 1
ATOM 2302 O O . LEU A 1 303 ? 16.407 14.541 -15.661 1.00 87.50 303 LEU A O 1
ATOM 2306 N N . VAL A 1 304 ? 16.694 14.693 -17.886 1.00 89.06 304 VAL A N 1
ATOM 2307 C CA . VAL A 1 304 ? 17.861 13.811 -18.005 1.00 89.06 304 VAL A CA 1
ATOM 2308 C C . VAL A 1 304 ? 18.909 14.487 -18.883 1.00 89.06 304 VAL A C 1
ATOM 2310 O O . VAL A 1 304 ? 18.576 15.141 -19.871 1.00 89.06 304 VAL A O 1
ATOM 2313 N N . LYS A 1 305 ? 20.184 14.350 -18.516 1.00 87.25 305 LYS A N 1
ATOM 2314 C CA . LYS A 1 305 ? 21.324 14.828 -19.304 1.00 87.25 305 LYS A CA 1
ATOM 2315 C C . LYS A 1 305 ? 22.381 13.738 -19.368 1.00 87.25 305 LYS A C 1
ATOM 2317 O O . LYS A 1 305 ? 22.862 13.289 -18.328 1.00 87.25 305 LYS A O 1
ATOM 2322 N N . GLU A 1 306 ? 22.807 13.359 -20.570 1.00 81.88 306 GLU A N 1
ATOM 2323 C CA . GLU A 1 306 ? 23.893 12.379 -20.734 1.00 81.88 306 GLU A CA 1
ATOM 2324 C C . GLU A 1 306 ? 25.203 12.858 -20.086 1.00 81.88 306 GLU A C 1
ATOM 2326 O O . GLU A 1 306 ? 25.931 12.072 -19.480 1.00 81.88 306 GLU A O 1
ATOM 2331 N N . SER A 1 307 ? 25.459 14.172 -20.117 1.00 82.25 307 SER A N 1
ATOM 2332 C CA . SER A 1 307 ? 26.606 14.806 -19.456 1.00 82.25 307 SER A CA 1
ATOM 2333 C C . SER A 1 307 ? 26.579 14.720 -17.929 1.00 82.25 307 SER A C 1
ATOM 2335 O O . SER A 1 307 ? 27.594 14.986 -17.288 1.00 82.25 307 SER A O 1
ATOM 2337 N N . GLY A 1 308 ? 25.430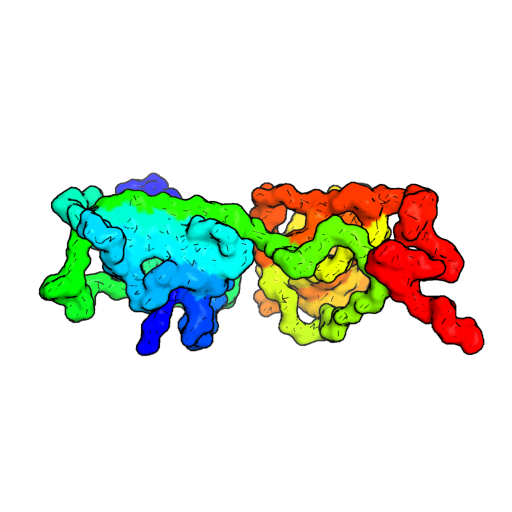 14.390 -17.338 1.00 77.75 308 GLY A N 1
ATOM 2338 C CA . GLY A 1 308 ? 25.143 14.732 -15.953 1.00 77.75 308 GLY A CA 1
ATOM 2339 C C . GLY A 1 308 ? 24.678 16.175 -15.783 1.00 77.75 308 GLY A C 1
ATOM 2340 O O . GLY A 1 308 ? 24.447 16.862 -16.781 1.00 77.75 308 GLY A O 1
ATOM 2341 N N . GLY A 1 309 ? 24.486 16.584 -14.529 1.00 75.88 309 GLY A N 1
ATOM 2342 C CA . GLY A 1 309 ? 23.836 17.821 -14.093 1.00 75.88 309 GLY A CA 1
ATOM 2343 C C . GLY A 1 309 ? 24.506 19.133 -14.543 1.00 75.88 309 GLY A C 1
ATOM 2344 O O . GLY A 1 309 ? 25.175 19.191 -15.578 1.00 75.88 309 GLY A O 1
ATOM 2345 N N . PRO A 1 310 ? 24.309 20.242 -13.807 1.00 80.62 310 PRO A N 1
ATOM 2346 C CA . PRO A 1 310 ? 23.386 20.400 -12.681 1.00 80.62 310 PRO A CA 1
ATOM 2347 C C . PRO A 1 310 ? 21.931 20.380 -13.172 1.00 80.62 310 PRO A C 1
ATOM 2349 O O . PRO A 1 310 ? 21.665 20.688 -14.339 1.00 80.62 310 PRO A O 1
ATOM 2352 N N . TYR A 1 311 ? 20.976 20.036 -12.312 1.00 81.56 311 TYR A N 1
ATOM 2353 C CA . TYR A 1 311 ? 19.542 20.056 -12.622 1.00 81.56 311 TYR A CA 1
ATOM 2354 C C . TYR A 1 311 ? 18.829 21.114 -11.777 1.00 81.56 311 TYR A C 1
ATOM 2356 O O . TYR A 1 311 ? 19.310 21.511 -10.721 1.00 81.56 311 TYR A O 1
ATOM 2364 N N . GLU A 1 312 ? 17.656 21.572 -12.219 1.00 74.56 312 GLU A N 1
ATOM 2365 C CA . GLU A 1 312 ? 16.882 22.572 -11.463 1.00 74.56 312 GLU A CA 1
ATOM 2366 C C . GLU A 1 312 ? 16.468 22.061 -10.072 1.00 74.56 312 GLU A C 1
ATOM 2368 O O . GLU A 1 312 ? 16.421 22.830 -9.117 1.00 74.56 312 GLU A O 1
ATOM 2373 N N . ASN A 1 313 ? 16.234 20.749 -9.943 1.00 65.38 313 ASN A N 1
ATOM 2374 C CA . ASN A 1 313 ? 15.742 20.104 -8.721 1.00 65.38 313 ASN A CA 1
ATOM 2375 C C . ASN A 1 313 ? 16.780 19.195 -8.033 1.00 65.38 313 ASN A C 1
ATOM 2377 O O . ASN A 1 313 ? 16.412 18.350 -7.219 1.00 65.38 313 ASN A O 1
ATOM 2381 N N . GLY A 1 314 ? 18.069 19.322 -8.354 1.00 66.56 314 GLY A N 1
ATOM 2382 C CA . GLY A 1 314 ? 19.123 18.512 -7.740 1.00 66.56 314 GLY A CA 1
ATOM 2383 C C . GLY A 1 314 ? 20.436 18.567 -8.510 1.00 66.56 314 GLY A C 1
ATOM 2384 O O . GLY A 1 314 ? 20.493 19.038 -9.640 1.00 66.56 314 GLY A O 1
ATOM 2385 N N . ASP A 1 315 ? 21.499 18.063 -7.905 1.00 71.25 315 ASP A N 1
ATOM 2386 C CA . ASP A 1 315 ? 22.814 17.972 -8.529 1.00 71.25 315 ASP A CA 1
ATOM 2387 C C . ASP A 1 315 ? 23.281 16.521 -8.438 1.00 71.25 315 ASP A C 1
ATOM 2389 O O . ASP A 1 315 ? 23.150 15.895 -7.390 1.00 71.25 315 ASP A O 1
ATOM 2393 N N . ASP A 1 316 ? 23.811 15.989 -9.533 1.00 75.19 316 ASP A N 1
ATOM 2394 C CA . ASP A 1 316 ? 24.364 14.639 -9.556 1.00 75.19 316 ASP A CA 1
ATOM 2395 C C . ASP A 1 316 ? 25.819 14.573 -9.052 1.00 75.19 316 ASP A C 1
ATOM 2397 O O . ASP A 1 316 ? 26.450 13.514 -9.101 1.00 75.19 316 ASP A O 1
ATOM 2401 N N . GLY A 1 317 ? 26.360 15.699 -8.572 1.00 71.81 317 GLY A N 1
A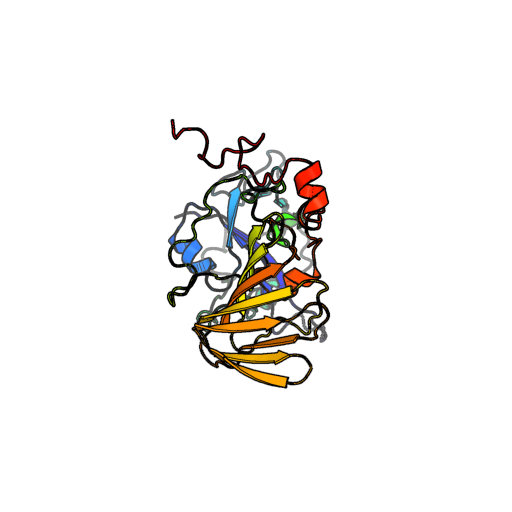TOM 2402 C CA . GLY A 1 317 ? 27.646 15.798 -7.886 1.00 71.81 317 GLY A CA 1
ATOM 2403 C C . GLY A 1 317 ? 28.858 15.686 -8.809 1.00 71.81 317 GLY A C 1
ATOM 2404 O O . GLY A 1 317 ? 29.991 15.589 -8.330 1.00 71.81 317 GLY A O 1
ATOM 2405 N N . ARG A 1 318 ? 28.668 15.692 -10.137 1.00 70.12 318 ARG A N 1
ATOM 2406 C CA . ARG A 1 318 ? 29.774 15.543 -11.100 1.00 70.12 318 ARG A CA 1
ATOM 2407 C C . ARG A 1 318 ? 30.550 16.837 -11.366 1.00 70.12 318 ARG A C 1
ATOM 2409 O O . ARG A 1 318 ? 31.592 16.782 -12.017 1.00 70.12 318 ARG A O 1
ATOM 2416 N N . HIS A 1 319 ? 30.110 17.977 -10.832 1.00 62.72 319 HIS A N 1
ATOM 2417 C CA . HIS A 1 319 ? 30.684 19.294 -11.144 1.00 62.72 319 HIS A CA 1
ATOM 2418 C C . HIS A 1 319 ? 31.847 19.741 -10.244 1.00 62.72 319 HIS A C 1
ATOM 2420 O O . HIS A 1 319 ? 32.522 20.707 -10.594 1.00 62.72 319 HIS A O 1
ATOM 2426 N N . GLU A 1 320 ? 32.140 19.033 -9.145 1.00 54.19 320 GLU A N 1
ATOM 2427 C CA . GLU A 1 320 ? 33.224 19.400 -8.209 1.00 54.19 320 GLU A CA 1
ATOM 2428 C C . GLU A 1 320 ? 34.578 18.714 -8.473 1.00 54.19 320 GLU A C 1
ATOM 2430 O O . GLU A 1 320 ? 35.542 18.950 -7.751 1.00 54.19 320 GLU A O 1
ATOM 2435 N N . LYS A 1 321 ? 34.715 17.891 -9.522 1.00 50.41 321 LYS A N 1
ATOM 2436 C CA . LYS A 1 321 ? 36.019 17.307 -9.887 1.00 50.41 321 LYS A CA 1
ATOM 2437 C C . LYS A 1 321 ? 36.772 18.212 -10.869 1.00 50.41 321 LYS A C 1
ATOM 2439 O O . LYS A 1 321 ? 36.734 17.976 -12.076 1.00 50.41 321 LYS A O 1
ATOM 2444 N N . LYS A 1 322 ? 37.455 19.234 -10.350 1.00 42.41 322 LYS A N 1
ATOM 2445 C CA . LYS A 1 322 ? 38.569 19.911 -11.035 1.00 42.41 322 LYS A CA 1
ATOM 2446 C C . LYS A 1 322 ? 39.842 19.802 -10.215 1.00 42.41 322 LYS A C 1
ATOM 2448 O O . LYS A 1 322 ? 39.752 19.992 -8.985 1.00 42.41 322 LYS A O 1
#

Nearest PDB structures (foldseek):
  9bwf-assembly1_A  TM=8.333E-01  e=7.036E-08  metagenome
  4e2g-assembly2_D  TM=7.958E-01  e=2.045E-07  Sphaerobacter thermophilus DSM 20745
  8zyg-assembly1_B  TM=8.178E-01  e=7.873E-07  Thermotoga maritima MSB8
  8hjz-assembly1_B  TM=7.870E-01  e=4.749E-07  Thermotoga maritima MSB8
  5wsd-assembly1_B  TM=7.864E-01  e=5.314E-07  Thermotoga maritima MSB8

Secondary structure (DSSP, 8-state):
----EEEEEEE---SS-SS--S-EEEEEEEE-TT-HHHHHHHTTTS-EEEEEESSTT-TT-B-SSS-EEEEEEETT-SS-SEEEEEEE-S---S-HHHHHHHHSS-B---S-TT-S--PPP-S-GGGSGGG----EEEEEEE--HHHH-EE-TTS-SSPPPSS----TTTTSSS----SSEEEEEE-SS-EEEEEEEPTT-B--SB--SSEEEEEEEESEEEEEETTEEEEEETT-EEEE-TT--EEEEE--SSS-EEEEEEEES--S-TTEEESSGGGGGGS-----GGGG--HHHHHHTTS--TT---BTTB--SGGG--